Protein 8PAG (pdb70)

B-factor: mean 179.7, std 31.02, range [95.83, 314.16]

Nearest PDB structures (foldseek):
  8pag-assembly1_A  TM=1.003E+00  e=1.644E-65  Norway rat pestivirus
  4ild-assembly1_B  TM=6.690E-01  e=5.288E-15  Bovine viral diarrhea virus 1-NADL
  4ild-assembly1_A  TM=6.810E-01  e=4.401E-14  Bovine viral diarrhea virus 1-NADL
  7egy-assembly1_B-2  TM=6.401E-01  e=1.585E-13  Hog cholera virus strain 'Chinese vaccine, Wuhan'
  2yq3-assembly1_B  TM=5.510E-01  e=1.665E-13  Bovine viral diarrhea virus 1

InterPro domains:
  IPR000280 Pestivirus NS3, peptidase S31 [PF05578] (1704-1913)
  IPR000280 Pestivirus NS3, peptidase S31 [PR00729] (1757-1785)
  IPR000280 Pestivirus NS3, peptidase S31 [PR00729] (1794-1822)
  IPR000280 Pestivirus NS3, peptidase S31 [PR00729] (1851-1879)
  IPR000280 Pestivirus NS3, peptidase S31 [PS51535] (1703-1876)
  IPR001650 Helicase, C-terminal domain-like [PF00271] (2100-2212)
  IPR001650 Helicase, C-terminal domain-like [PS51194] (2091-2250)
  IPR001650 Helicase, C-terminal domain-like [SM00490] (2114-2213)
  IPR002166 RNA dependent RNA polymerase, hepatitis C virus [PF00998] (3559-3803)
  IPR007094 RNA-directed RNA polymerase, catalytic domain [PS50507] (3617-3740)
  IPR008751 Peptidase C53, pestivirus Npro [PF05550] (150-273)
  IPR008751 Peptidase C53, pestivirus Npro [PS51876] (1-116)
  IPR008751 Peptidase C53, pestivirus Npro [PS51876] (109-273)
  IPR011545 DEAD/DEAH-box helicase domain [PF00270] (1918-2055)
  IPR014001 Helicase superfamily 1/2, ATP-binding domain [PS51192] (1915-2073)
  IPR014001 Helicase superfamily 1/2, ATP-binding domain [SM00487] (1908-2085)
  IPR021824 Capsid protein C, pestivirus [PF11889] (277-333)
  IPR022120 Pestivirus nonstructural protein 2 [PF12387] (1460-1632)
  IPR027417 P-loop containing nucleoside triphosphate hydrolase [G3DSA:3.40.50.300] (1915-2064)
  IPR027417 P-loop containing nucleoside triphosphate hydrolase [G3DSA:3.40.50.300] (2071-2226)

Radius of gyration: 35.03 Å; Cα contacts (8 Å, |Δi|>4): 806; chains: 1; bounding box: 50×98×76 Å

Organism: NCBI:txid3052623

Structure (mmCIF, N/CA/C/O backbone):
data_8PAG
#
_entry.id   8PAG
#
_cell.length_a   151.920
_cell.length_b   151.920
_cell.length_c   59.880
_cell.angle_alpha   90.000
_cell.angle_beta   90.000
_cell.angle_gamma   90.000
#
_symmetry.space_group_name_H-M   'P 43 2 2'
#
loop_
_entity.id
_entity.type
_entity.pdbx_description
1 polymer 'Genome polyprotein'
2 branched 2-acetamido-2-deoxy-beta-D-glucopyranose-(1-4)-2-acetamido-2-deoxy-beta-D-glucopyranose
3 branched alpha-D-mannopyranose-(1-6)-beta-D-mannopyranose-(1-4)-2-acetamido-2-deoxy-beta-D-glucopyranose-(1-4)-2-acetamido-2-deoxy-beta-D-glucopyranose
#
loop_
_atom_site.group_PDB
_atom_site.id
_atom_site.type_symbol
_atom_site.label_atom_id
_atom_site.label_alt_id
_atom_site.label_comp_id
_atom_site.label_asym_id
_atom_site.label_entity_id
_atom_site.label_seq_id
_atom_site.pdbx_PDB_ins_code
_atom_site.Cartn_x
_atom_site.Cartn_y
_atom_site.Cartn_z
_atom_site.occupancy
_atom_site.B_iso_or_equiv
_atom_site.auth_seq_id
_atom_site.auth_comp_id
_atom_site.auth_asym_id
_atom_site.auth_atom_id
_atom_site.pdbx_PDB_model_num
ATOM 1 N N . ARG A 1 2 ? -132.93284 -85.75419 -49.72120 1.000 154.16706 2 ARG A N 1
ATOM 2 C CA . ARG A 1 2 ? -134.10160 -85.41674 -48.91131 1.000 168.24225 2 ARG A CA 1
ATOM 3 C C . ARG A 1 2 ? -134.34512 -86.42947 -47.79572 1.000 156.28030 2 ARG A C 1
ATOM 4 O O . ARG A 1 2 ? -135.45304 -86.51423 -47.26217 1.000 126.98902 2 ARG A O 1
ATOM 12 N N . TYR A 1 3 ? -133.29132 -87.18027 -47.45509 1.000 171.96034 3 TYR A N 1
ATOM 13 C CA . TYR A 1 3 ? -133.32410 -88.20501 -46.40350 1.000 137.97106 3 TYR A CA 1
ATOM 14 C C . TYR A 1 3 ? -134.43338 -89.22998 -46.63241 1.000 136.82269 3 TYR A C 1
ATOM 15 O O . TYR A 1 3 ? -135.13770 -89.63252 -45.70932 1.000 161.99117 3 TYR A O 1
ATOM 24 N N . ASN A 1 4 ? -134.58578 -89.66347 -47.87869 1.000 145.64844 4 ASN A N 1
ATOM 25 C CA . ASN A 1 4 ? -135.56086 -90.68397 -48.22497 1.000 139.68517 4 ASN A CA 1
ATOM 26 C C . ASN A 1 4 ? -134.90310 -91.68317 -49.16336 1.000 168.07479 4 ASN A C 1
ATOM 27 O O . ASN A 1 4 ? -133.92813 -91.37156 -49.85214 1.000 174.83060 4 ASN A O 1
ATOM 32 N N . GLN A 1 5 ? -135.44433 -92.89689 -49.19306 1.000 183.18582 5 GLN A N 1
ATOM 33 C CA . GLN A 1 5 ? -134.79181 -93.91875 -49.99567 1.000 183.06897 5 GLN A CA 1
ATOM 34 C C . GLN A 1 5 ? -135.76216 -94.70295 -50.86525 1.000 182.66750 5 GLN A C 1
ATOM 35 O O . GLN A 1 5 ? -135.40943 -95.09881 -51.98087 1.000 188.57250 5 GLN A O 1
ATOM 41 N N . VAL A 1 6 ? -136.98557 -94.90569 -50.40107 1.000 146.23545 6 VAL A N 1
ATOM 42 C CA . VAL A 1 6 ? -137.93434 -95.74320 -51.12279 1.000 162.83547 6 VAL A CA 1
ATOM 43 C C . VAL A 1 6 ? -138.97730 -94.88292 -51.81710 1.000 171.94266 6 VAL A C 1
ATOM 44 O O . VAL A 1 6 ? -139.44079 -93.87841 -51.26187 1.000 172.52765 6 VAL A O 1
ATOM 48 N N . LYS A 1 7 ? -139.29252 -95.24081 -53.06445 1.000 171.46531 7 LYS A N 1
ATOM 49 C CA . LYS A 1 7 ? -140.30964 -94.53431 -53.83240 1.000 172.50540 7 LYS A CA 1
ATOM 50 C C . LYS A 1 7 ? -141.60607 -94.45685 -53.03292 1.000 174.84493 7 LYS A C 1
ATOM 51 O O . LYS A 1 7 ? -142.00834 -95.42493 -52.38242 1.000 183.22158 7 LYS A O 1
ATOM 57 N N . VAL A 1 8 ? -142.26316 -93.30336 -53.08897 1.000 160.00317 8 VAL A N 1
ATOM 58 C CA . VAL A 1 8 ? -143.46274 -93.04662 -52.29619 1.000 142.21312 8 VAL A CA 1
ATOM 59 C C . VAL A 1 8 ? -144.72026 -93.38047 -53.09759 1.000 163.48239 8 VAL A C 1
ATOM 60 O O . VAL A 1 8 ? -144.94739 -92.82061 -54.17560 1.000 180.86085 8 VAL A O 1
ATOM 64 N N . ASP A 1 9 ? -145.50902 -94.33427 -52.59716 1.000 182.69591 9 ASP A N 1
ATOM 65 C CA . ASP A 1 9 ? -146.78514 -94.72821 -53.18986 1.000 180.77366 9 ASP A CA 1
ATOM 66 C C . ASP A 1 9 ? -147.88580 -94.53521 -52.14635 1.000 170.20055 9 ASP A C 1
ATOM 67 O O . ASP A 1 9 ? -147.79022 -95.07614 -51.03966 1.000 167.46357 9 ASP A O 1
ATOM 72 N N . ARG A 1 10 ? -148.94242 -93.79128 -52.50101 1.000 170.66877 10 ARG A N 1
ATOM 73 C CA . ARG A 1 10 ? -150.02662 -93.49130 -51.56127 1.000 180.86903 10 ARG A CA 1
ATOM 74 C C . ARG A 1 10 ? -151.22271 -94.39431 -51.81541 1.000 174.46916 10 ARG A C 1
ATOM 75 O O . ARG A 1 10 ? -151.80278 -94.33618 -52.91109 1.000 168.64881 10 ARG A O 1
ATOM 83 N N . PRO A 1 11 ? -151.62835 -95.23574 -50.86505 1.000 173.26493 11 PRO A N 1
ATOM 84 C CA . PRO A 1 11 ? -152.83199 -96.05105 -51.06751 1.000 179.13413 11 PRO A CA 1
ATOM 85 C C . PRO A 1 11 ? -154.09048 -95.19754 -51.04841 1.000 175.28638 11 PRO A C 1
ATOM 86 O O . PRO A 1 11 ? -154.07387 -94.01067 -50.71648 1.000 177.63667 11 PRO A O 1
ATOM 90 N N . ASP A 1 12 ? -155.20806 -95.83593 -51.38661 1.000 186.76071 12 ASP A N 1
ATOM 91 C CA . ASP A 1 12 ? -156.49196 -95.16595 -51.27883 1.000 199.23149 12 ASP A CA 1
ATOM 92 C C . ASP A 1 12 ? -156.97198 -95.16775 -49.83536 1.000 175.87936 12 ASP A C 1
ATOM 93 O O . ASP A 1 12 ? -156.37052 -95.78037 -48.94643 1.000 160.41720 12 ASP A O 1
ATOM 98 N N . TRP A 1 13 ? -158.08818 -94.47309 -49.60960 1.000 173.84116 13 TRP A N 1
ATOM 99 C CA . TRP A 1 13 ? -158.63599 -94.42143 -48.26260 1.000 181.41626 13 TRP A CA 1
ATOM 100 C C . TRP A 1 13 ? -159.03843 -95.82094 -47.81524 1.000 178.00380 13 TRP A C 1
ATOM 101 O O . TRP A 1 13 ? -158.82175 -96.20357 -46.65940 1.000 173.84600 13 TRP A O 1
ATOM 112 N N . HIS A 1 14 ? -159.57615 -96.62091 -48.74469 1.000 176.73883 14 HIS A N 1
ATOM 113 C CA . HIS A 1 14 ? -160.02874 -97.96492 -48.39892 1.000 169.31859 14 HIS A CA 1
ATOM 114 C C . HIS A 1 14 ? -158.86924 -98.87215 -48.02735 1.000 155.40344 14 HIS A C 1
ATOM 115 O O . HIS A 1 14 ? -158.94873 -99.62347 -47.04763 1.000 139.29628 14 HIS A O 1
ATOM 122 N N . THR A 1 15 ? -157.76761 -98.78263 -48.77156 1.000 163.11451 15 THR A N 1
ATOM 123 C CA . THR A 1 15 ? -156.65454 -99.68720 -48.52442 1.000 160.36719 15 THR A CA 1
ATOM 124 C C . THR A 1 15 ? -156.01514 -99.35361 -47.19223 1.000 157.95464 15 THR A C 1
ATOM 125 O O . THR A 1 15 ? -155.51617 -100.23677 -46.48475 1.000 158.39950 15 THR A O 1
ATOM 129 N N . LEU A 1 16 ? -156.05424 -98.07477 -46.84579 1.000 161.35581 16 LEU A N 1
ATOM 130 C CA . LEU A 1 16 ? -155.44131 -97.57246 -45.63119 1.000 154.79857 16 LEU A CA 1
ATOM 131 C C . LEU A 1 16 ? -156.07226 -98.22189 -44.39926 1.000 137.79331 16 LEU A C 1
ATOM 132 O O . LEU A 1 16 ? -155.38241 -98.59426 -43.44122 1.000 103.51004 16 LEU A O 1
ATOM 137 N N . LEU A 1 17 ? -157.40112 -98.37117 -44.43723 1.000 145.19828 17 LEU A N 1
ATOM 138 C CA . LEU A 1 17 ? -158.19971 -98.88539 -43.32645 1.000 150.33854 17 LEU A CA 1
ATOM 139 C C . LEU A 1 17 ? -158.03882 -100.37591 -43.07287 1.000 152.68899 17 LEU A C 1
ATOM 140 O O . LEU A 1 17 ? -157.69618 -100.79599 -41.96118 1.000 149.90167 17 LEU A O 1
ATOM 145 N N . GLN A 1 18 ? -158.34109 -101.19887 -44.07676 1.000 149.01526 18 GLN A N 1
ATOM 146 C CA . GLN A 1 18 ? -158.28697 -102.63872 -43.86593 1.000 156.30808 18 GLN A CA 1
ATOM 147 C C . GLN A 1 18 ? -156.87545 -103.13310 -43.61988 1.000 158.10102 18 GLN A C 1
ATOM 148 O O . GLN A 1 18 ? -156.69966 -104.21831 -43.05833 1.000 170.79684 18 GLN A O 1
ATOM 154 N N . LYS A 1 19 ? -155.87418 -102.37030 -44.02844 1.000 145.32802 19 LYS A N 1
ATOM 155 C CA . LYS A 1 19 ? -154.49475 -102.79939 -43.89308 1.000 148.83318 19 LYS A CA 1
ATOM 156 C C . LYS A 1 19 ? -153.87823 -102.26604 -42.60709 1.000 151.83620 19 LYS A C 1
ATOM 157 O O . LYS A 1 19 ? -154.33350 -101.27776 -42.02447 1.000 139.56094 19 LYS A O 1
ATOM 163 N N . ASP A 1 20 ? -152.81605 -102.93938 -42.18739 1.000 163.58903 20 ASP A N 1
ATOM 164 C CA . ASP A 1 20 ? -152.04193 -102.59515 -41.00488 1.000 140.07435 20 ASP A CA 1
ATOM 165 C C . ASP A 1 20 ? -150.94674 -101.61268 -41.38102 1.000 136.13760 20 ASP A C 1
ATOM 166 O O . ASP A 1 20 ? -150.32977 -101.72960 -42.44263 1.000 131.30125 20 ASP A O 1
ATOM 171 N N . LEU A 1 21 ? -150.74612 -100.61054 -40.52516 1.000 152.84740 21 LEU A N 1
ATOM 172 C CA . LEU A 1 21 ? -149.77488 -99.56260 -40.78988 1.000 141.04746 21 LEU A CA 1
ATOM 173 C C . LEU A 1 21 ? -148.80179 -99.38268 -39.63594 1.000 124.28758 21 LEU A C 1
ATOM 174 O O . LEU A 1 21 ? -149.20812 -99.33896 -38.46997 1.000 116.52614 21 LEU A O 1
ATOM 179 N N . LYS A 1 22 ? -147.51263 -99.24783 -39.96463 1.000 118.62623 22 LYS A N 1
ATOM 180 C CA . LYS A 1 22 ? -146.49100 -98.97311 -38.96218 1.000 141.11891 22 LYS A CA 1
ATOM 181 C C . LYS A 1 22 ? -145.56875 -97.84181 -39.40512 1.000 141.05136 22 LYS A C 1
ATOM 182 O O . LYS A 1 22 ? -145.25923 -97.68540 -40.59002 1.000 124.46995 22 LYS A O 1
ATOM 188 N N . GLY A 1 23 ? -145.11869 -97.07407 -38.41193 1.000 144.50657 23 GLY A N 1
ATOM 189 C CA . GLY A 1 23 ? -144.23295 -95.93936 -38.64592 1.000 122.66328 23 GLY A CA 1
ATOM 190 C C . GLY A 1 23 ? -142.81256 -96.40475 -38.92993 1.000 137.39098 23 GLY A C 1
ATOM 191 O O . GLY A 1 23 ? -142.31374 -97.35477 -38.32448 1.000 144.41163 23 GLY A O 1
ATOM 192 N N . VAL A 1 24 ? -142.15590 -95.72741 -39.87385 1.000 139.39790 24 VAL A N 1
ATOM 193 C CA . VAL A 1 24 ? -140.82968 -96.13159 -40.31930 1.000 131.98114 24 VAL A CA 1
ATOM 194 C C . VAL A 1 24 ? -139.93841 -94.88394 -40.38705 1.000 127.27959 24 VAL A C 1
ATOM 195 O O . VAL A 1 24 ? -140.41870 -93.75133 -40.34305 1.000 124.78187 24 VAL A O 1
ATOM 199 N N . LEU A 1 25 ? -138.61887 -95.10647 -40.47968 1.000 141.10864 25 LEU A N 1
ATOM 200 C CA . LEU A 1 25 ? -137.58562 -94.05971 -40.55648 1.000 135.02438 25 LEU A CA 1
ATOM 201 C C . LEU A 1 25 ? -136.58052 -94.32107 -41.69103 1.000 148.92684 25 LEU A C 1
ATOM 202 O O . LEU A 1 25 ? -135.51685 -94.89468 -41.44252 1.000 140.53493 25 LEU A O 1
ATOM 207 N N . SER A 1 26 ? -136.89073 -93.89391 -42.92126 1.000 154.61721 26 SER A N 1
ATOM 208 C CA . SER A 1 26 ? -136.01166 -94.12569 -44.07178 1.000 154.38034 26 SER A CA 1
ATOM 209 C C . SER A 1 26 ? -134.94313 -93.04644 -44.19327 1.000 154.21505 26 SER A C 1
ATOM 210 O O . SER A 1 26 ? -135.26955 -91.87073 -44.37010 1.000 161.89025 26 SER A O 1
ATOM 213 N N . GLY A 1 27 ? -133.67376 -93.44435 -44.09439 1.000 162.04403 27 GLY A N 1
ATOM 214 C CA . GLY A 1 27 ? -132.57081 -92.50715 -44.21729 1.000 155.46754 27 GLY A CA 1
ATOM 215 C C . GLY A 1 27 ? -131.65348 -92.92301 -45.35131 1.000 157.56667 27 GLY A C 1
ATOM 216 O O . GLY A 1 27 ? -132.11260 -93.52925 -46.32496 1.000 166.66111 27 GLY A O 1
ATOM 217 N N . LYS A 1 28 ? -130.35101 -92.64451 -45.22849 1.000 150.64701 28 LYS A N 1
ATOM 218 C CA . LYS A 1 28 ? -129.40915 -93.17002 -46.21220 1.000 159.12280 28 LYS A CA 1
ATOM 219 C C . LYS A 1 28 ? -129.11455 -94.62296 -45.89680 1.000 176.42961 28 LYS A C 1
ATOM 220 O O . LYS A 1 28 ? -128.92824 -95.44765 -46.79892 1.000 184.29378 28 LYS A O 1
ATOM 226 N N . ASP A 1 29 ? -129.05789 -94.92701 -44.60388 1.000 178.17296 29 ASP A N 1
ATOM 227 C CA . ASP A 1 29 ? -128.85288 -96.28840 -44.13736 1.000 173.29483 29 ASP A CA 1
ATOM 228 C C . ASP A 1 29 ? -130.03233 -97.18185 -44.52253 1.000 177.34628 29 ASP A C 1
ATOM 229 O O . ASP A 1 29 ? -129.83420 -98.31091 -44.98743 1.000 183.41013 29 ASP A O 1
ATOM 234 N N . GLY A 1 30 ? -131.26154 -96.68719 -44.36734 1.000 175.80797 30 GLY A N 1
ATOM 235 C CA . GLY A 1 30 ? -132.46505 -97.41863 -44.72322 1.000 171.94221 30 GLY A CA 1
ATOM 236 C C . GLY A 1 30 ? -133.54710 -97.36127 -43.65844 1.000 165.05754 30 GLY A C 1
ATOM 237 O O . GLY A 1 30 ? -133.42933 -96.68784 -42.63698 1.000 172.03866 30 GLY A O 1
ATOM 238 N N . LEU A 1 31 ? -134.65330 -98.04875 -43.96827 1.000 161.42111 31 LEU A N 1
ATOM 239 C CA . LEU A 1 31 ? -135.87545 -98.14010 -43.15625 1.000 164.46369 31 LEU A CA 1
ATOM 240 C C . LEU A 1 31 ? -135.71035 -98.76378 -41.75633 1.000 162.76451 31 LEU A C 1
ATOM 241 O O . LEU A 1 31 ? -135.18702 -99.87393 -41.62646 1.000 168.25337 31 LEU A O 1
ATOM 246 N N . TYR A 1 32 ? -136.21309 -98.07983 -40.70853 1.000 166.67073 32 TYR A N 1
ATOM 247 C CA . TYR A 1 32 ? -136.26095 -98.61479 -39.33613 1.000 158.46291 32 TYR A CA 1
ATOM 248 C C . TYR A 1 32 ? -137.70242 -98.76471 -38.85429 1.000 142.51431 32 TYR A C 1
ATOM 249 O O . TYR A 1 32 ? -138.43416 -97.77388 -38.75857 1.000 139.11924 32 TYR A O 1
ATOM 258 N N . ILE A 1 33 ? -138.10551 -100.00154 -38.54838 1.000 151.29602 33 ILE A N 1
ATOM 259 C CA . ILE A 1 33 ? -139.47522 -100.27487 -38.11929 1.000 139.55095 33 ILE A CA 1
ATOM 260 C C . ILE A 1 33 ? -139.70726 -99.78143 -36.69036 1.000 155.17388 33 ILE A C 1
ATOM 261 O O . ILE A 1 33 ? -138.82922 -99.89673 -35.82204 1.000 139.07649 33 ILE A O 1
ATOM 266 N N . LEU A 1 34 ? -140.91513 -99.27084 -36.42696 1.000 169.56372 34 LEU A N 1
ATOM 267 C CA . LEU A 1 34 ? -141.32102 -98.76502 -35.12038 1.000 151.82718 34 LEU A CA 1
ATOM 268 C C . LEU A 1 34 ? -142.60536 -99.46350 -34.69560 1.000 155.15994 34 LEU A C 1
ATOM 269 O O . LEU A 1 34 ? -143.43559 -99.82937 -35.53218 1.000 156.67566 34 LEU A O 1
ATOM 274 N N . ARG A 1 35 ? -142.75451 -99.66746 -33.38963 1.000 144.27063 35 ARG A N 1
ATOM 275 C CA . ARG A 1 35 ? -143.93179 -100.34412 -32.83936 1.000 149.98008 35 ARG A CA 1
ATOM 276 C C . ARG A 1 35 ? -145.13343 -99.40577 -32.89268 1.000 144.12392 35 ARG A C 1
ATOM 277 O O . ARG A 1 35 ? -145.31241 -98.55841 -32.01550 1.000 158.74605 35 ARG A O 1
ATOM 285 N N . SER A 1 36 ? -145.96147 -99.55020 -33.92833 1.000 152.56845 36 SER A N 1
ATOM 286 C CA . SER A 1 36 ? -147.12578 -98.69740 -34.14803 1.000 144.97128 36 SER A CA 1
ATOM 287 C C . SER A 1 36 ? -148.42760 -99.44761 -33.90796 1.000 143.82317 36 SER A C 1
ATOM 288 O O . SER A 1 36 ? -148.56012 -100.61935 -34.27565 1.000 158.15752 36 SER A O 1
ATOM 291 N N . ASN A 1 37 ? -149.39435 -98.75453 -33.30940 1.000 123.27265 37 ASN A N 1
ATOM 292 C CA . ASN A 1 37 ? -150.72974 -99.29234 -33.08268 1.000 157.19341 37 ASN A CA 1
ATOM 293 C C . ASN A 1 37 ? -151.77025 -98.36784 -33.70546 1.000 129.54982 37 ASN A C 1
ATOM 294 O O . ASN A 1 37 ? -151.75058 -97.15723 -33.46516 1.000 100.66893 37 ASN A O 1
ATOM 299 N N . LYS A 1 38 ? -152.60838 -98.91846 -34.57831 1.000 147.57237 38 LYS A N 1
ATOM 300 C CA . LYS A 1 38 ? -153.62527 -98.13345 -35.25876 1.000 136.46130 38 LYS A CA 1
ATOM 301 C C . LYS A 1 38 ? -154.92749 -98.14972 -34.45650 1.000 145.28989 38 LYS A C 1
ATOM 302 O O . LYS A 1 38 ? -155.17035 -99.03889 -33.63479 1.000 126.73488 38 LYS A O 1
ATOM 308 N N . VAL A 1 39 ? -155.78253 -97.16302 -34.72703 1.000 143.09870 39 VAL A N 1
ATOM 309 C CA . VAL A 1 39 ? -157.05351 -96.99820 -34.02527 1.000 131.33175 39 VAL A CA 1
ATOM 310 C C . VAL A 1 39 ? -158.05939 -96.56338 -35.07682 1.000 140.67284 39 VAL A C 1
ATOM 311 O O . VAL A 1 39 ? -157.89938 -95.49615 -35.67734 1.000 141.72573 39 VAL A O 1
ATOM 315 N N . TRP A 1 40 ? -159.09427 -97.36610 -35.30717 1.000 157.86233 40 TRP A N 1
ATOM 316 C CA . TRP A 1 40 ? -160.14253 -96.94341 -36.23190 1.000 137.97321 40 TRP A CA 1
ATOM 317 C C . TRP A 1 40 ? -161.54448 -97.39139 -35.83607 1.000 146.25780 40 TRP A C 1
ATOM 318 O O . TRP A 1 40 ? -161.79835 -98.59500 -35.72137 1.000 152.58553 40 TRP A O 1
ATOM 329 N N . THR A 1 41 ? -162.39138 -96.43816 -35.44680 1.000 164.49157 41 THR A N 1
ATOM 330 C CA . THR A 1 41 ? -163.79894 -96.72472 -35.17989 1.000 171.07202 41 THR A CA 1
ATOM 331 C C . THR A 1 41 ? -164.63676 -96.05783 -36.26645 1.000 176.18561 41 THR A C 1
ATOM 332 O O . THR A 1 41 ? -165.24573 -96.74914 -37.08659 1.000 162.67700 41 THR A O 1
ATOM 336 N N . GLY A 1 42 ? -164.67316 -94.73322 -36.30820 1.000 191.11777 42 GLY A N 1
ATOM 337 C CA . GLY A 1 42 ? -165.37194 -93.96850 -37.33859 1.000 187.51865 42 GLY A CA 1
ATOM 338 C C . GLY A 1 42 ? -164.38852 -93.41245 -38.34084 1.000 174.63525 42 GLY A C 1
ATOM 339 O O . GLY A 1 42 ? -163.35322 -94.02254 -38.61443 1.000 181.74392 42 GLY A O 1
ATOM 340 N N . GLY A 1 43 ? -164.65554 -92.20172 -38.82270 1.000 167.44652 43 GLY A N 1
ATOM 341 C CA . GLY A 1 43 ? -163.71254 -91.60703 -39.74906 1.000 193.67588 43 GLY A CA 1
ATOM 342 C C . GLY A 1 43 ? -162.54953 -90.91043 -39.06976 1.000 182.17239 43 GLY A C 1
ATOM 343 O O . GLY A 1 43 ? -162.44067 -89.67992 -39.09170 1.000 148.56397 43 GLY A O 1
ATOM 344 N N . SER A 1 44 ? -161.66816 -91.70403 -38.46316 1.000 186.47639 44 SER A N 1
ATOM 345 C CA . SER A 1 44 ? -160.49327 -91.18570 -37.77597 1.000 181.97930 44 SER A CA 1
ATOM 346 C C . SER A 1 44 ? -159.52511 -92.33704 -37.55574 1.000 179.82524 44 SER A C 1
ATOM 347 O O . SER A 1 44 ? -159.91427 -93.36694 -36.99559 1.000 182.29273 44 SER A O 1
ATOM 350 N N . VAL A 1 45 ? -158.27358 -92.16706 -37.97600 1.000 160.58256 45 VAL A N 1
ATOM 351 C CA . VAL A 1 45 ? -157.27717 -93.23243 -37.90050 1.000 155.56414 45 VAL A CA 1
ATOM 352 C C . VAL A 1 45 ? -156.05574 -92.62424 -37.23812 1.000 144.94080 45 VAL A C 1
ATOM 353 O O . VAL A 1 45 ? -155.39863 -91.75622 -37.82542 1.000 153.43128 45 VAL A O 1
ATOM 357 N N . ILE A 1 46 ? -155.73913 -93.07689 -36.02857 1.000 141.24105 46 ILE A N 1
ATOM 358 C CA . ILE A 1 46 ? -154.65795 -92.48991 -35.25015 1.000 138.99191 46 ILE A CA 1
ATOM 359 C C . ILE A 1 46 ? -153.56333 -93.52552 -35.06605 1.000 130.10563 46 ILE A C 1
ATOM 360 O O . ILE A 1 46 ? -153.79045 -94.56748 -34.43631 1.000 126.05962 46 ILE A O 1
ATOM 365 N N . ILE A 1 47 ? -152.38621 -93.24876 -35.61149 1.000 140.73664 47 ILE A N 1
ATOM 366 C CA . ILE A 1 47 ? -151.22742 -94.10245 -35.41243 1.000 149.46775 47 ILE A CA 1
ATOM 367 C C . ILE A 1 47 ? -150.36605 -93.44229 -34.35095 1.000 111.53365 47 ILE A C 1
ATOM 368 O O . ILE A 1 47 ? -149.98121 -92.27613 -34.49398 1.000 120.08261 47 ILE A O 1
ATOM 373 N N . THR A 1 48 ? -150.04998 -94.18040 -33.29757 1.000 109.59372 48 THR A N 1
ATOM 374 C CA . THR A 1 48 ? -149.28545 -93.64156 -32.18728 1.000 124.61749 48 THR A CA 1
ATOM 375 C C . THR A 1 48 ? -147.89121 -94.24914 -32.18444 1.000 145.42274 48 THR A C 1
ATOM 376 O O . THR A 1 48 ? -147.74422 -95.47509 -32.15919 1.000 147.97200 48 THR A O 1
ATOM 380 N N . ASP A 1 49 ? -146.87795 -93.38906 -32.13911 1.000 168.37158 49 ASP A N 1
ATOM 381 C CA . ASP A 1 49 ? -145.48642 -93.80745 -32.17746 1.000 165.43264 49 ASP A CA 1
ATOM 382 C C . ASP A 1 49 ? -144.68663 -92.97494 -31.20283 1.000 165.61850 49 ASP A C 1
ATOM 383 O O . ASP A 1 49 ? -145.10400 -91.89890 -30.76958 1.000 165.47000 49 ASP A O 1
ATOM 388 N N . GLU A 1 50 ? -143.51163 -93.49489 -30.87364 1.000 158.09824 50 GLU A N 1
ATOM 389 C CA . GLU A 1 50 ? -142.61517 -92.76606 -29.99552 1.000 151.62864 50 GLU A CA 1
ATOM 390 C C . GLU A 1 50 ? -142.20906 -91.46379 -30.65284 1.000 138.01087 50 GLU A C 1
ATOM 391 O O . GLU A 1 50 ? -142.02833 -90.43896 -29.98648 1.000 119.43629 50 GLU A O 1
ATOM 397 N N . PHE A 1 51 ? -141.94465 -91.53184 -31.95393 1.000 139.52248 51 PHE A N 1
ATOM 398 C CA . PHE A 1 51 ? -141.59752 -90.35482 -32.73518 1.000 140.52071 51 PHE A CA 1
ATOM 399 C C . PHE A 1 51 ? -142.76027 -89.37812 -32.91678 1.000 121.09550 51 PHE A C 1
ATOM 400 O O . PHE A 1 51 ? -142.58403 -88.16557 -32.74832 1.000 126.32888 51 PHE A O 1
ATOM 408 N N . ALA A 1 52 ? -143.95470 -89.87102 -33.25120 1.000 128.38295 52 ALA A N 1
ATOM 409 C CA . ALA A 1 52 ? -145.05458 -88.95703 -33.55196 1.000 120.35057 52 ALA A CA 1
ATOM 410 C C . ALA A 1 52 ? -146.39076 -89.69147 -33.54131 1.000 141.42189 52 ALA A C 1
ATOM 411 O O . ALA A 1 52 ? -146.45169 -90.92254 -33.50034 1.000 132.33911 52 ALA A O 1
ATOM 413 N N . VAL A 1 53 ? -147.46464 -88.90283 -33.63286 1.000 144.13102 53 VAL A N 1
ATOM 414 C CA . VAL A 1 53 ? -148.84595 -89.38493 -33.61648 1.000 128.24169 53 VAL A CA 1
ATOM 415 C C . VAL A 1 53 ? -149.54927 -88.72497 -34.79486 1.000 127.08409 53 VAL A C 1
ATOM 416 O O . VAL A 1 53 ? -149.79835 -87.51364 -34.77142 1.000 130.02080 53 VAL A O 1
ATOM 420 N N . THR A 1 54 ? -149.96160 -89.52795 -35.77299 1.000 134.09078 54 THR A N 1
ATOM 421 C CA . THR A 1 54 ? -150.57493 -89.03758 -37.00066 1.000 134.26505 54 THR A CA 1
ATOM 422 C C . THR A 1 54 ? -152.06075 -89.38190 -37.04185 1.000 142.91052 54 THR A C 1
ATOM 423 O O . THR A 1 54 ? -152.44373 -90.52950 -36.78800 1.000 133.45746 54 THR A O 1
ATOM 427 N N . THR A 1 55 ? -152.89824 -88.37753 -37.31729 1.000 135.05560 55 THR A N 1
ATOM 428 C CA . THR A 1 55 ? -154.34302 -88.56184 -37.43274 1.000 124.31108 55 THR A CA 1
ATOM 429 C C . THR A 1 55 ? -154.73269 -88.53226 -38.91144 1.000 137.88797 55 THR A C 1
ATOM 430 O O . THR A 1 55 ? -154.52372 -87.51826 -39.58703 1.000 139.79522 55 THR A O 1
ATOM 434 N N . PHE A 1 56 ? -155.33156 -89.62242 -39.40488 1.000 151.73581 56 PHE A N 1
ATOM 435 C CA . PHE A 1 56 ? -155.70735 -89.75530 -40.81539 1.000 152.45771 56 PHE A CA 1
ATOM 436 C C . PHE A 1 56 ? -157.20737 -89.53780 -40.99293 1.000 158.82964 56 PHE A C 1
ATOM 437 O O . PHE A 1 56 ? -158.01700 -90.35105 -40.53425 1.000 183.02923 56 PHE A O 1
ATOM 445 N N . ILE A 1 57 ? -157.57623 -88.44655 -41.65869 1.000 158.79425 57 ILE A N 1
ATOM 446 C CA . ILE A 1 57 ? -158.97368 -88.10059 -41.89599 1.000 160.99604 57 ILE A CA 1
ATOM 447 C C . ILE A 1 57 ? -159.26105 -88.20199 -43.39454 1.000 151.10120 57 ILE A C 1
ATOM 448 O O . ILE A 1 57 ? -158.85386 -87.34688 -44.18797 1.000 165.28917 57 ILE A O 1
ATOM 453 N N . GLY A 1 58 ? -159.92809 -89.27591 -43.80970 1.000 154.59914 58 GLY A N 1
ATOM 454 C CA . GLY A 1 58 ? -160.17000 -89.45809 -45.22885 1.000 180.94442 58 GLY A CA 1
ATOM 455 C C . GLY A 1 58 ? -161.63809 -89.52519 -45.60376 1.000 202.04793 58 GLY A C 1
ATOM 456 O O . GLY A 1 58 ? -162.21038 -90.61605 -45.67783 1.000 201.50643 58 GLY A O 1
ATOM 457 N N . ASP A 1 59 ? -162.26422 -88.37877 -45.85662 1.000 211.25448 59 ASP A N 1
ATOM 458 C CA . ASP A 1 59 ? -163.65797 -88.34459 -46.27971 1.000 216.21503 59 ASP A CA 1
ATOM 459 C C . ASP A 1 59 ? -163.80130 -88.03863 -47.76277 1.000 224.22468 59 ASP A C 1
ATOM 460 O O . ASP A 1 59 ? -164.91502 -87.77696 -48.22947 1.000 225.17546 59 ASP A O 1
ATOM 465 N N . HIS A 1 60 ? -162.70606 -88.07026 -48.51325 1.000 226.15463 60 HIS A N 1
ATOM 466 C CA . HIS A 1 60 ? -162.72379 -87.67680 -49.90892 1.000 222.94231 60 HIS A CA 1
ATOM 467 C C . HIS A 1 60 ? -162.95129 -88.88027 -50.82008 1.000 214.11833 60 HIS A C 1
ATOM 468 O O . HIS A 1 60 ? -163.17613 -90.00897 -50.37310 1.000 209.09300 60 HIS A O 1
ATOM 475 N N . THR A 1 61 ? -162.88427 -88.62360 -52.12664 1.000 207.37972 61 THR A N 1
ATOM 476 C CA . THR A 1 61 ? -163.08411 -89.63945 -53.15848 1.000 200.32054 61 THR A CA 1
ATOM 477 C C . THR A 1 61 ? -161.82418 -90.50235 -53.21697 1.000 188.47603 61 THR A C 1
ATOM 478 O O . THR A 1 61 ? -161.00528 -90.42493 -54.13589 1.000 159.55551 61 THR A O 1
ATOM 482 N N . GLY A 1 62 ? -161.69484 -91.36311 -52.20727 1.000 187.76730 62 GLY A N 1
ATOM 483 C CA . GLY A 1 62 ? -160.54143 -92.22092 -52.06688 1.000 188.12513 62 GLY A CA 1
ATOM 484 C C . GLY A 1 62 ? -159.28135 -91.50774 -51.63366 1.000 194.83475 62 GLY A C 1
ATOM 485 O O . GLY A 1 62 ? -158.28102 -92.17673 -51.34155 1.000 186.18000 62 GLY A O 1
ATOM 486 N N . ASN A 1 63 ? -159.29181 -90.17728 -51.57726 1.000 202.17718 63 ASN A N 1
ATOM 487 C CA . ASN A 1 63 ? -158.12441 -89.41313 -51.16981 1.000 195.24499 63 ASN A CA 1
ATOM 488 C C . ASN A 1 63 ? -158.02744 -89.38805 -49.64846 1.000 187.94093 63 ASN A C 1
ATOM 489 O O . ASN A 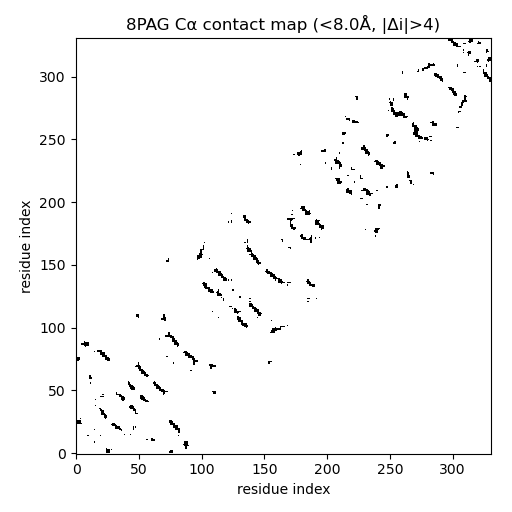1 63 ? -159.03243 -89.47041 -48.93467 1.000 176.24579 63 ASN A O 1
ATOM 494 N N . PHE A 1 64 ? -156.79886 -89.29521 -49.15584 1.000 183.74331 64 PHE A N 1
ATOM 495 C CA . PHE A 1 64 ? -156.52763 -89.22453 -47.72893 1.000 165.36728 64 PHE A CA 1
ATOM 496 C C . PHE A 1 64 ? -155.65715 -88.02899 -47.36177 1.000 156.70537 64 PHE A C 1
ATOM 497 O O . PHE A 1 64 ? -154.76484 -87.63284 -48.11810 1.000 156.00725 64 PHE A O 1
ATOM 505 N N . LYS A 1 65 ? -155.95709 -87.44490 -46.20144 1.000 149.52111 65 LYS A N 1
ATOM 506 C CA . LYS A 1 65 ? -155.25008 -86.30105 -45.64155 1.000 148.25115 65 LYS A CA 1
ATOM 507 C C . LYS A 1 65 ? -154.89045 -86.61396 -44.19559 1.000 148.86786 65 LYS A C 1
ATOM 508 O O . LYS A 1 65 ? -155.42915 -87.54669 -43.59607 1.000 151.34555 65 LYS A O 1
ATOM 514 N N . PHE A 1 66 ? -153.95910 -85.84243 -43.63514 1.000 151.59663 66 PHE A N 1
ATOM 515 C CA . PHE A 1 66 ? -153.47590 -86.13627 -42.29272 1.000 145.91712 66 PHE A CA 1
ATOM 516 C C . PHE A 1 66 ? -152.99709 -84.87052 -41.58749 1.000 140.11542 66 PHE A C 1
ATOM 517 O O . PHE A 1 66 ? -153.05151 -83.76404 -42.12890 1.000 140.36110 66 PHE A O 1
ATOM 525 N N . SER A 1 67 ? -152.51183 -85.06921 -40.36080 1.000 146.32925 67 SER A N 1
ATOM 526 C CA . SER A 1 67 ? -151.93101 -84.06067 -39.48132 1.000 123.23621 67 SER A CA 1
ATOM 527 C C . SER A 1 67 ? -151.02784 -84.82174 -38.52237 1.000 125.02668 67 SER A C 1
ATOM 528 O O . SER A 1 67 ? -151.20649 -86.02605 -38.31894 1.000 126.57419 67 SER A O 1
ATOM 531 N N . VAL A 1 68 ? -150.07041 -84.12582 -37.90913 1.000 126.63878 68 VAL A N 1
ATOM 532 C CA . VAL A 1 68 ? -149.09873 -84.83485 -37.08292 1.000 133.35263 68 VAL A CA 1
ATOM 533 C C . VAL A 1 68 ? -148.81962 -84.12002 -35.77167 1.000 129.55879 68 VAL A C 1
ATOM 534 O O . VAL A 1 68 ? -148.54946 -82.91488 -35.75383 1.000 130.61085 68 VAL A O 1
ATOM 538 N N . LYS A 1 69 ? -148.88140 -84.87418 -34.67874 1.000 134.63973 69 LYS A N 1
ATOM 539 C CA . LYS A 1 69 ? -148.50508 -84.40378 -33.35797 1.000 130.36638 69 LYS A CA 1
ATOM 540 C C . LYS A 1 69 ? -147.09955 -84.96234 -33.20832 1.000 134.22824 69 LYS A C 1
ATOM 541 O O . LYS A 1 69 ? -146.89719 -86.16687 -33.39346 1.000 145.11922 69 LYS A O 1
ATOM 547 N N . VAL A 1 70 ? -146.13040 -84.12307 -32.88195 1.000 144.33327 70 VAL A N 1
ATOM 548 C CA . VAL A 1 70 ? -144.74670 -84.57508 -32.88655 1.000 123.77470 70 VAL A CA 1
ATOM 549 C C . VAL A 1 70 ? -144.27880 -84.82389 -31.46422 1.000 126.37838 70 VAL A C 1
ATOM 550 O O . VAL A 1 70 ? -144.30883 -83.92590 -30.61445 1.000 128.68668 70 VAL A O 1
ATOM 554 N N . MET A 1 71 ? -143.86473 -86.06301 -31.21520 1.000 125.28122 71 MET A N 1
ATOM 555 C CA . MET A 1 71 ? -143.30474 -86.48914 -29.94442 1.000 135.79203 71 MET A CA 1
ATOM 556 C C . MET A 1 71 ? -141.78612 -86.35595 -29.94906 1.000 139.11963 71 MET A C 1
ATOM 557 O O . MET A 1 71 ? -141.19153 -85.98678 -28.93005 1.000 141.08378 71 MET A O 1
ATOM 562 N N . THR A 1 72 ? -141.15056 -86.63730 -31.09001 1.000 136.53442 72 THR A N 1
ATOM 563 C CA . THR A 1 72 ? -139.70035 -86.55602 -31.20330 1.000 143.56562 72 THR A CA 1
ATOM 564 C C . THR A 1 72 ? -139.31326 -86.20345 -32.63216 1.000 136.85078 72 THR A C 1
ATOM 565 O O . THR A 1 72 ? -139.75045 -86.87892 -33.56824 1.000 129.13498 72 THR A O 1
ATOM 569 N N . THR A 1 73 ? -138.52838 -85.14021 -32.80522 1.000 135.06130 73 THR A N 1
ATOM 570 C CA . THR A 1 73 ? -138.07598 -84.77963 -34.14471 1.000 146.37672 73 THR A CA 1
ATOM 571 C C . THR A 1 73 ? -137.02405 -85.79589 -34.59160 1.000 147.29908 73 THR A C 1
ATOM 572 O O . THR A 1 73 ? -136.20315 -86.22823 -33.77597 1.000 147.32528 73 THR A O 1
ATOM 576 N N . PRO A 1 74 ? -137.01316 -86.20774 -35.86867 1.000 133.23223 74 PRO A N 1
ATOM 577 C CA . PRO A 1 74 ? -135.98312 -87.17123 -36.28861 1.000 138.03072 74 PRO A CA 1
ATOM 578 C C . PRO A 1 74 ? -134.81743 -86.46932 -36.97019 1.000 163.21764 74 PRO A C 1
ATOM 579 O O . PRO A 1 74 ? -134.97095 -85.33616 -37.43670 1.000 174.50757 74 PRO A O 1
ATOM 583 N N . ILE A 1 75 ? -133.65029 -87.10938 -37.04937 1.000 161.08309 75 ILE A N 1
ATOM 584 C CA . ILE A 1 75 ? -132.49905 -86.52947 -37.73402 1.000 152.81586 75 ILE A CA 1
ATOM 585 C C . ILE A 1 75 ? -132.07353 -87.34528 -38.95106 1.000 160.86142 75 ILE A C 1
ATOM 586 O O . ILE A 1 75 ? -131.82700 -88.55032 -38.83513 1.000 167.04825 75 ILE A O 1
ATOM 591 N N . GLU A 1 76 ? -131.95722 -86.67911 -40.10642 1.000 163.37796 76 GLU A N 1
ATOM 592 C CA . GLU A 1 76 ? -131.41215 -87.26181 -41.34226 1.000 152.89197 76 GLU A CA 1
ATOM 593 C C . GLU A 1 76 ? -132.19593 -88.48500 -41.80449 1.000 151.09068 76 GLU A C 1
ATOM 594 O O . GLU A 1 76 ? -131.63797 -89.37827 -42.45074 1.000 154.57704 76 GLU A O 1
ATOM 600 N N . MET A 1 77 ? -133.48667 -88.53377 -41.48564 1.000 165.42999 77 MET A N 1
ATOM 601 C CA . MET A 1 77 ? -134.35218 -89.63651 -41.89015 1.000 163.88535 77 MET A CA 1
ATOM 602 C C . MET A 1 77 ? -135.79991 -89.19474 -41.73065 1.000 153.09725 77 MET A C 1
ATOM 603 O O . MET A 1 77 ? -136.20014 -88.75504 -40.64934 1.000 143.28022 77 MET A O 1
ATOM 608 N N . ASP A 1 78 ? -136.57596 -89.30771 -42.80512 1.000 157.17885 78 ASP A N 1
ATOM 609 C CA . ASP A 1 78 ? -137.97892 -88.92864 -42.76479 1.000 155.84929 78 ASP A CA 1
ATOM 610 C C . ASP A 1 78 ? -138.80039 -90.00999 -42.06862 1.000 162.91357 78 ASP A C 1
ATOM 611 O O . ASP A 1 78 ? -138.47481 -91.19869 -42.13268 1.000 152.96435 78 ASP A O 1
ATOM 616 N N . TYR A 1 79 ? -139.87718 -89.59220 -41.39318 1.000 165.36460 79 TYR A N 1
ATOM 61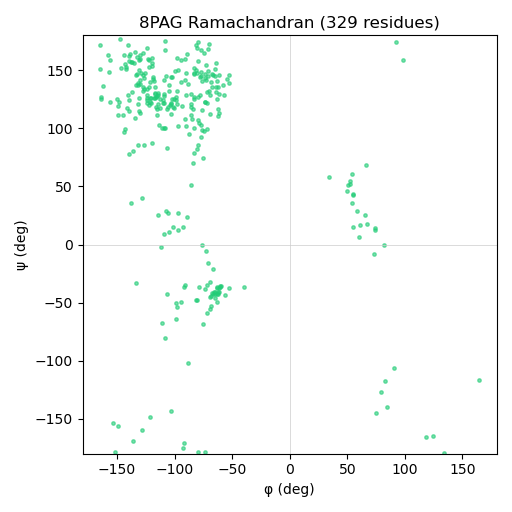7 C CA . TYR A 1 79 ? -140.77143 -90.53367 -40.71818 1.000 152.09813 79 TYR A CA 1
ATOM 618 C C . TYR A 1 79 ? -141.94222 -90.79929 -41.65498 1.000 152.35820 79 TYR A C 1
ATOM 619 O O . TYR A 1 79 ? -142.85282 -89.97586 -41.77576 1.000 164.12837 79 TYR A O 1
ATOM 628 N N . CYS A 1 80 ? -141.91959 -91.94897 -42.31896 1.000 137.37152 80 CYS A N 1
ATOM 629 C CA . CYS A 1 80 ? -142.99663 -92.34774 -43.21213 1.000 142.87391 80 CYS A CA 1
ATOM 630 C C . CYS A 1 80 ? -143.81614 -93.48428 -42.60746 1.000 125.89803 80 CYS A C 1
ATOM 631 O O . CYS A 1 80 ? -143.48029 -94.03874 -41.55812 1.000 133.37210 80 CYS A O 1
ATOM 634 N N . ILE A 1 81 ? -144.89277 -93.85008 -43.29991 1.000 110.67222 81 ILE A N 1
ATOM 635 C CA . ILE A 1 81 ? -145.77402 -94.92842 -42.86343 1.000 136.80369 81 ILE A CA 1
ATOM 636 C C . ILE A 1 81 ? -145.84013 -96.00448 -43.94131 1.000 139.63539 81 ILE A C 1
ATOM 637 O O . ILE A 1 81 ? -146.22793 -95.72009 -45.08137 1.000 134.93692 81 ILE A O 1
ATOM 642 N N . LYS A 1 82 ? -145.48300 -97.23747 -43.59057 1.000 122.14891 82 LYS A N 1
ATOM 643 C CA . LYS A 1 82 ? -145.52842 -98.31798 -44.56426 1.000 134.72683 82 LYS A CA 1
ATOM 644 C C . LYS A 1 82 ? -146.77284 -99.15397 -44.29996 1.000 136.29643 82 LYS A C 1
ATOM 645 O O . LYS A 1 82 ? -147.14641 -99.37563 -43.14410 1.000 127.40209 82 LYS A O 1
ATOM 651 N N . VAL A 1 83 ? -147.39007 -99.65315 -45.36466 1.000 140.26691 83 VAL A N 1
ATOM 652 C CA . VAL A 1 83 ? -148.49222 -100.59148 -45.20595 1.000 141.89573 83 VAL A CA 1
ATOM 653 C C . VAL A 1 83 ? -147.89492 -101.97779 -45.01699 1.000 163.29170 83 VAL A C 1
ATOM 654 O O . VAL A 1 83 ? -147.08266 -102.43396 -45.83180 1.000 167.88734 83 VAL A O 1
ATOM 658 N N . ILE A 1 84 ? -148.29732 -102.65696 -43.94956 1.000 169.77343 84 ILE A N 1
ATOM 659 C CA . ILE A 1 84 ? -147.82274 -104.01334 -43.71189 1.000 173.97605 84 ILE A CA 1
ATOM 660 C C . ILE A 1 84 ? -148.41371 -104.96287 -44.74861 1.000 177.04217 84 ILE A C 1
ATOM 661 O O . ILE A 1 84 ? -149.62843 -104.95710 -44.99496 1.000 186.60299 84 ILE A O 1
ATOM 666 N N . ASP A 1 85 ? -147.53950 -105.74062 -45.39925 1.000 207.42176 85 ASP A N 1
ATOM 667 C CA . ASP A 1 85 ? -147.78093 -106.78647 -46.40633 1.000 209.73653 85 ASP A CA 1
ATOM 668 C C . ASP A 1 85 ? -147.98162 -106.27893 -47.83049 1.000 204.71400 85 ASP A C 1
ATOM 669 O O . ASP A 1 85 ? -148.18179 -107.10243 -48.72901 1.000 210.39096 85 ASP A O 1
ATOM 674 N N . THR A 1 86 ? -147.94052 -104.97732 -48.07438 1.000 177.26709 86 THR A N 1
ATOM 675 C CA . THR A 1 86 ? -148.00376 -104.47261 -49.43773 1.000 171.39610 86 THR A CA 1
ATOM 676 C C . THR A 1 86 ? -146.97579 -103.36446 -49.56643 1.000 173.47108 86 THR A C 1
ATOM 677 O O . THR A 1 86 ? -146.55756 -102.75379 -48.57843 1.000 176.18934 86 THR A O 1
ATOM 681 N N . ALA A 1 87 ? -146.56101 -103.11898 -50.80274 1.000 166.08052 87 ALA A N 1
ATOM 682 C CA . ALA A 1 87 ? -145.50879 -102.15122 -51.05552 1.000 165.75019 87 ALA A CA 1
ATOM 683 C C . ALA A 1 87 ? -145.95818 -100.70830 -50.86685 1.000 166.71913 87 ALA A C 1
ATOM 684 O O . ALA A 1 87 ? -145.10802 -99.81520 -50.95040 1.000 170.80278 87 ALA A O 1
ATOM 686 N N . LYS A 1 88 ? -147.24746 -100.44574 -50.61109 1.000 175.73829 88 LYS A N 1
ATOM 687 C CA . LYS A 1 88 ? -147.68713 -99.05635 -50.49995 1.000 169.85543 88 LYS A CA 1
ATOM 688 C C . LYS A 1 88 ? -146.94509 -98.42646 -49.33199 1.000 162.92669 88 LYS A C 1
ATOM 689 O O . LYS A 1 88 ? -147.13924 -98.81672 -48.17572 1.000 168.31062 88 LYS A O 1
ATOM 695 N N . PHE A 1 89 ? -146.07122 -97.46933 -49.63576 1.000 154.87138 89 PHE A N 1
ATOM 696 C CA . PHE A 1 89 ? -145.29220 -96.75449 -48.63188 1.000 146.82295 89 PHE A CA 1
ATOM 697 C C . PHE A 1 89 ? -145.31688 -95.25640 -48.92085 1.000 148.12343 89 PHE A C 1
ATOM 698 O O . PHE A 1 89 ? -144.67894 -94.80647 -49.87728 1.000 171.94944 89 PHE A O 1
ATOM 706 N N . PHE A 1 90 ? -146.02438 -94.47446 -48.10566 1.000 144.08609 90 PHE A N 1
ATOM 707 C CA . PHE A 1 90 ? -146.03566 -93.02184 -48.26558 1.000 161.56947 90 PHE A CA 1
ATOM 708 C C . PHE A 1 90 ? -145.24627 -92.37750 -47.13104 1.000 155.19502 90 PHE A C 1
ATOM 709 O O . PHE A 1 90 ? -144.92839 -93.02727 -46.13295 1.000 134.18886 90 PHE A O 1
ATOM 717 N N . CYS A 1 91 ? -144.94692 -91.08240 -47.26666 1.000 161.07106 91 CYS A N 1
ATOM 718 C CA . CYS A 1 91 ? -144.13508 -90.38756 -46.26980 1.000 175.84646 91 CYS A CA 1
ATOM 719 C C . CYS A 1 91 ? -144.85878 -89.15837 -45.72358 1.000 157.41068 91 CYS A C 1
ATOM 720 O O . CYS A 1 91 ? -145.23503 -88.26391 -46.48907 1.000 138.72765 91 CYS A O 1
ATOM 723 N N . VAL A 1 92 ? -145.06684 -89.12645 -44.40934 1.000 146.41782 92 VAL A N 1
ATOM 724 C CA . VAL A 1 92 ? -145.84502 -88.07574 -43.75200 1.000 162.14571 92 VAL A CA 1
ATOM 725 C C . VAL A 1 92 ? -144.98638 -86.96955 -43.13346 1.000 187.24161 92 VAL A C 1
ATOM 726 O O . VAL A 1 92 ? -145.17541 -85.78982 -43.43463 1.000 191.50995 92 VAL A O 1
ATOM 730 N N . MET A 1 93 ? -144.02108 -87.32440 -42.28582 1.000 192.68102 93 MET A N 1
ATOM 731 C CA . MET A 1 93 ? -143.17770 -86.33346 -41.62141 1.000 189.81585 93 MET A CA 1
ATOM 732 C C . MET A 1 93 ? -141.88241 -86.11003 -42.39266 1.000 197.28900 93 MET A C 1
ATOM 733 O O . MET A 1 93 ? -141.28136 -87.05932 -42.90139 1.000 203.04862 93 MET A O 1
ATOM 738 N N . VAL A 1 94 ? -141.45323 -84.84592 -42.47078 1.000 193.89685 94 VAL A N 1
ATOM 739 C CA . VAL A 1 94 ? -140.26638 -84.51311 -43.25689 1.000 185.65043 94 VAL A CA 1
ATOM 740 C C . VAL A 1 94 ? -138.96656 -84.77884 -42.49310 1.000 174.36098 94 VAL A C 1
ATOM 741 O O . VAL A 1 94 ? -138.01777 -85.33595 -43.05293 1.000 171.81866 94 VAL A O 1
ATOM 745 N N . GLY A 1 95 ? -138.86146 -84.33922 -41.24014 1.000 160.31765 95 GLY A N 1
ATOM 746 C CA . GLY A 1 95 ? -137.62459 -84.49101 -40.49573 1.000 149.49437 95 GLY A CA 1
ATOM 747 C C . GLY A 1 95 ? -136.70081 -83.28582 -40.62502 1.000 174.70306 95 GLY A C 1
ATOM 748 O O . GLY A 1 95 ? -136.93624 -82.36256 -41.40673 1.000 186.11217 95 GLY A O 1
ATOM 749 N N . THR A 1 96 ? -135.60032 -83.31319 -39.86488 1.000 163.50568 96 THR A N 1
ATOM 750 C CA . THR A 1 96 ? -134.64818 -82.20223 -39.81523 1.000 157.21261 96 THR A CA 1
ATOM 751 C C . THR A 1 96 ? -133.20226 -82.68673 -39.72002 1.000 168.58261 96 THR A C 1
ATOM 752 O O . THR A 1 96 ? -132.94877 -83.80047 -39.24514 1.000 160.31325 96 THR A O 1
ATOM 756 N N . PRO A 1 97 ? -132.21633 -81.87352 -40.22981 1.000 170.27961 97 PRO A N 1
ATOM 757 C CA . PRO A 1 97 ? -130.79700 -82.29544 -40.23351 1.000 167.05161 97 PRO A CA 1
ATOM 758 C C . PRO A 1 97 ? -130.12410 -82.26708 -38.86110 1.000 167.54969 97 PRO A C 1
ATOM 759 O O . PRO A 1 97 ? -130.77100 -81.88635 -37.88047 1.000 164.17523 97 PRO A O 1
ATOM 763 N N . THR A 1 98 ? -128.82711 -82.61029 -38.76331 1.000 174.11140 98 THR A N 1
ATOM 764 C CA . THR A 1 98 ? -128.12561 -82.47017 -37.48069 1.000 163.52585 98 THR A CA 1
ATOM 765 C C . THR A 1 98 ? -127.68768 -81.01495 -37.38630 1.000 156.68455 98 THR A C 1
ATOM 766 O O . THR A 1 98 ? -126.53226 -80.67580 -37.65209 1.000 175.69594 98 THR A O 1
ATOM 770 N N . GLN A 1 99 ? -128.61863 -80.13199 -37.02770 1.000 170.95368 99 GLN A N 1
ATOM 771 C CA . GLN A 1 99 ? -128.26253 -78.71854 -37.03242 1.000 167.89395 99 GLN A CA 1
ATOM 772 C C . GLN A 1 99 ? -127.07690 -78.47617 -36.11021 1.000 160.22806 99 GLN A C 1
ATOM 773 O O . GLN A 1 99 ? -127.00970 -79.02162 -35.00559 1.000 155.31245 99 GLN A O 1
ATOM 779 N N . ARG A 1 100 ? -126.13056 -77.66381 -36.57215 1.000 185.67979 100 ARG A N 1
ATOM 780 C CA . ARG A 1 100 ? -124.94369 -77.36466 -35.78724 1.000 186.20370 100 ARG A CA 1
ATOM 781 C C . ARG A 1 100 ? -124.61270 -75.88443 -35.90094 1.000 189.03580 100 ARG A C 1
ATOM 782 O O . ARG A 1 100 ? -124.99110 -75.21950 -36.86853 1.000 183.39864 100 ARG A O 1
ATOM 790 N N . ASP A 1 101 ? -123.88685 -75.38026 -34.90031 1.000 188.45099 101 ASP A N 1
ATOM 791 C CA . ASP A 1 101 ? -123.41878 -73.99299 -34.86772 1.000 180.10733 101 ASP A CA 1
ATOM 792 C C . ASP A 1 101 ? -124.58199 -73.02001 -35.05589 1.000 193.59001 101 ASP A C 1
ATOM 793 O O . ASP A 1 101 ? -124.62689 -72.22900 -36.00017 1.000 196.52841 101 ASP A O 1
ATOM 798 N N . LEU A 1 102 ? -125.53233 -73.08066 -34.12906 1.000 193.78579 102 LEU A N 1
ATOM 799 C CA . LEU A 1 102 ? -126.68600 -72.19411 -34.16788 1.000 178.01658 102 LEU A CA 1
ATOM 800 C C . LEU A 1 102 ? -126.92639 -71.52453 -32.82533 1.000 164.83146 102 LEU A C 1
ATOM 801 O O . LEU A 1 102 ? -126.98188 -72.19332 -31.78851 1.000 168.13884 102 LEU A O 1
ATOM 806 N N . VAL A 1 103 ? -126.99470 -70.20200 -32.84817 1.000 163.02853 103 VAL A N 1
ATOM 807 C CA . VAL A 1 103 ? -127.34336 -69.41349 -31.67625 1.000 156.45180 103 VAL A CA 1
ATOM 808 C C . VAL A 1 103 ? -128.85615 -69.25395 -31.70331 1.000 160.79683 103 VAL A C 1
ATOM 809 O O . VAL A 1 103 ? -129.42070 -68.87980 -32.73986 1.000 172.54892 103 VAL A O 1
ATOM 813 N N . LYS A 1 104 ? -129.51973 -69.58225 -30.58285 1.000 148.23830 104 LYS A N 1
ATOM 814 C CA . LYS A 1 104 ? -130.98182 -69.64449 -30.51376 1.000 159.56790 104 LYS A CA 1
ATOM 815 C C . LYS A 1 104 ? -131.42256 -70.78941 -31.41825 1.000 148.87889 104 LYS A C 1
ATOM 816 O O . LYS A 1 104 ? -132.00733 -70.56260 -32.48466 1.000 163.57362 104 LYS A O 1
ATOM 822 N N . PRO A 1 105 ? -131.12804 -72.03283 -31.04245 1.000 134.32908 105 PRO A N 1
ATOM 823 C CA . PRO A 1 105 ? -131.50055 -73.15566 -31.89517 1.000 146.83565 105 PRO A CA 1
ATOM 824 C C . PRO A 1 105 ? -132.99217 -73.40810 -31.87489 1.000 154.82302 105 PRO A C 1
ATOM 825 O O . PRO A 1 105 ? -133.69244 -73.04568 -30.91113 1.000 141.66194 105 PRO A O 1
ATOM 829 N N . PRO A 1 106 ? -133.53941 -74.00540 -32.93209 1.000 153.52103 106 PRO A N 1
ATOM 830 C CA . PRO A 1 106 ? -134.97052 -74.30250 -32.96178 1.000 140.96503 106 PRO A CA 1
ATOM 831 C C . PRO A 1 106 ? -135.29456 -75.37251 -31.94034 1.000 135.51892 106 PRO A C 1
ATOM 832 O O . PRO A 1 106 ? -134.48995 -76.26745 -31.67571 1.000 133.92054 106 PRO A O 1
ATOM 836 N N . GLU A 1 107 ? -136.48652 -75.26632 -31.36119 1.000 140.86101 107 GLU A N 1
ATOM 837 C CA . GLU A 1 107 ? -136.94789 -76.22283 -30.36463 1.000 134.95443 107 GLU A CA 1
ATOM 838 C C . GLU A 1 107 ? -137.07284 -77.62432 -30.94859 1.000 128.95864 107 GLU A C 1
ATOM 839 O O . GLU A 1 107 ? -137.93529 -77.87828 -31.79617 1.000 128.58637 107 GLU A O 1
ATOM 845 N N . MET A 1 108 ? -136.18761 -78.52584 -30.52360 1.000 125.84303 108 MET A N 1
ATOM 846 C CA . MET A 1 108 ? -136.15171 -79.91260 -30.98250 1.000 140.35408 108 MET A CA 1
ATOM 847 C C . MET A 1 108 ? -136.66874 -80.86110 -29.90353 1.000 144.67281 108 MET A C 1
ATOM 848 O O . MET A 1 108 ? -136.08646 -80.94935 -28.81797 1.000 138.41386 108 MET A O 1
ATOM 853 N N . LEU A 1 109 ? -137.78059 -81.53718 -30.19237 1.000 146.05591 109 LEU A N 1
ATOM 854 C CA . LEU A 1 109 ? -138.38737 -82.47947 -29.25926 1.000 145.01107 109 LEU A CA 1
ATOM 855 C C . LEU A 1 109 ? -137.69461 -83.84356 -29.27889 1.000 134.78856 109 LEU A C 1
ATOM 856 O O . LEU A 1 109 ? -137.23557 -84.31647 -30.32122 1.000 131.46755 109 LEU A O 1
ATOM 861 N N . CYS A 1 110 ? -137.66979 -84.49885 -28.11427 1.000 138.93153 110 CYS A N 1
ATOM 862 C CA . CYS A 1 110 ? -137.19357 -85.88248 -27.97108 1.000 144.62096 110 CYS A CA 1
ATOM 863 C C . CYS A 1 110 ? -138.08695 -86.56019 -26.93395 1.000 151.35357 110 CYS A C 1
ATOM 864 O O . CYS A 1 110 ? -137.89166 -86.38644 -25.72798 1.000 164.72528 110 CYS A O 1
ATOM 867 N N . GLY A 1 111 ? -139.06564 -87.32823 -27.40764 1.000 146.64979 111 GLY A N 1
ATOM 868 C CA . GLY A 1 111 ? -140.04985 -87.95804 -26.54532 1.000 148.74000 111 GLY A CA 1
ATOM 869 C C . GLY A 1 111 ? -139.68983 -89.37467 -26.15683 1.000 169.09176 111 GLY A C 1
ATOM 870 O O . GLY A 1 111 ? -139.77145 -89.73566 -24.97731 1.000 177.08945 111 GLY A O 1
ATOM 871 N N . CYS A 1 112 ? -139.34018 -90.19174 -27.15916 1.000 173.96824 112 CYS A N 1
ATOM 872 C CA . CYS A 1 112 ? -138.97287 -91.59565 -26.98854 1.000 170.16223 112 CYS A CA 1
ATOM 873 C C . CYS A 1 112 ? -138.12179 -91.80501 -25.74264 1.000 187.48025 112 CYS A C 1
ATOM 874 O O . CYS A 1 112 ? -138.22709 -92.84838 -25.10044 1.000 181.08346 112 CYS A O 1
ATOM 877 N N . GLY A 1 113 ? -137.23971 -90.85187 -25.44184 1.000 243.51321 113 GLY A N 1
ATOM 878 C CA . GLY A 1 113 ? -136.40437 -90.87629 -24.25029 1.000 251.63818 113 GLY A CA 1
ATOM 879 C C . GLY A 1 113 ? -136.02661 -89.45929 -23.83398 1.000 250.63827 113 GLY A C 1
ATOM 880 O O . GLY A 1 113 ? -136.74831 -88.50391 -24.13622 1.000 247.72965 113 GLY A O 1
ATOM 881 N N . ALA A 1 114 ? -134.88608 -89.32404 -23.14742 1.000 193.07207 114 ALA A N 1
ATOM 882 C CA . ALA A 1 114 ? -134.39623 -88.03379 -22.67678 1.000 173.79086 114 ALA A CA 1
ATOM 883 C C . ALA A 1 114 ? -133.02387 -87.71557 -23.26750 1.000 165.76728 114 ALA A C 1
ATOM 884 O O . ALA A 1 114 ? -132.26185 -88.60641 -23.65434 1.000 169.67933 114 ALA A O 1
ATOM 886 N N . LEU A 1 115 ? -132.72145 -86.41695 -23.32075 1.000 155.76905 115 LEU A N 1
ATOM 887 C CA . LEU A 1 115 ? -131.47260 -85.89553 -23.86850 1.000 150.02170 115 LEU A CA 1
ATOM 888 C C . LEU A 1 115 ? -130.27399 -86.04622 -22.94056 1.000 155.34390 115 LEU A C 1
ATOM 889 O O . LEU A 1 115 ? -130.39256 -85.96257 -21.71719 1.000 168.02158 115 LEU A O 1
ATOM 894 N N . GLU A 1 116 ? -129.10685 -86.28327 -23.54471 1.000 161.20604 116 GLU A N 1
ATOM 895 C CA . GLU A 1 116 ? -127.83645 -86.31605 -22.82852 1.000 162.36139 116 GLU A CA 1
ATOM 896 C C . GLU A 1 116 ? -127.00561 -85.15223 -23.35136 1.000 149.91381 116 GLU A C 1
ATOM 897 O O . GLU A 1 116 ? -126.79827 -85.03300 -24.56263 1.000 145.35884 116 GLU A O 1
ATOM 903 N N . VAL A 1 117 ? -126.50289 -84.31959 -22.44682 1.000 124.46700 117 VAL A N 1
ATOM 904 C CA . VAL A 1 117 ? -125.76350 -83.12589 -22.83119 1.000 150.93266 117 VAL A CA 1
ATOM 905 C C . VAL A 1 117 ? -124.28072 -83.32659 -22.54490 1.000 168.27738 117 VAL A C 1
ATOM 906 O O . VAL A 1 117 ? -123.89765 -84.01125 -21.59052 1.000 175.02223 117 VAL A O 1
ATOM 910 N N . GLN A 1 118 ? -123.44288 -82.75430 -23.40773 1.000 171.34973 118 GLN A N 1
ATOM 911 C CA . GLN A 1 118 ? -121.98866 -82.78281 -23.25369 1.000 168.07795 118 GLN A CA 1
ATOM 912 C C . GLN A 1 118 ? -121.52289 -81.33085 -23.33161 1.000 174.00988 118 GLN A C 1
ATOM 913 O O . GLN A 1 118 ? -121.13858 -80.86392 -24.40547 1.000 165.37986 118 GLN A O 1
ATOM 919 N N . ASP A 1 119 ? -121.53954 -80.62236 -22.19713 1.000 225.31894 119 ASP A N 1
ATOM 920 C CA . ASP A 1 119 ? -121.15127 -79.21253 -22.16797 1.000 225.80986 119 ASP A CA 1
ATOM 921 C C . ASP A 1 119 ? -119.64370 -79.08783 -22.01123 1.000 224.13101 119 ASP A C 1
ATOM 922 O O . ASP A 1 119 ? -119.09460 -79.41080 -20.95260 1.000 215.76515 119 ASP A O 1
ATOM 927 N N . ASN A 1 120 ? -118.97262 -78.61799 -23.05503 1.000 193.97254 120 ASN A N 1
ATOM 928 C CA . ASN A 1 120 ? -117.56657 -78.30218 -22.91326 1.000 186.77841 120 ASN A CA 1
ATOM 929 C C . ASN A 1 120 ? -117.51577 -76.96333 -22.20069 1.000 194.65492 120 ASN A C 1
ATOM 930 O O . ASN A 1 120 ? -118.40567 -76.12657 -22.38539 1.000 200.58546 120 ASN A O 1
ATOM 935 N N . ASN A 1 121 ? -116.51797 -76.78752 -21.34002 1.000 187.35243 121 ASN A N 1
ATOM 936 C CA . ASN A 1 121 ? -116.35777 -75.59461 -20.51731 1.000 204.23339 121 ASN A CA 1
ATOM 937 C C . ASN A 1 121 ? -117.38642 -75.58781 -19.39083 1.000 213.81442 121 ASN A C 1
ATOM 938 O O . ASN A 1 121 ? -117.59797 -74.54400 -18.75833 1.000 217.01232 121 ASN A O 1
ATOM 943 N N . SER A 1 122 ? -118.03921 -76.72946 -19.13339 1.000 209.70375 122 SER A N 1
ATOM 944 C CA . SER A 1 122 ? -118.97869 -76.90430 -18.01690 1.000 207.75362 122 SER A CA 1
ATOM 945 C C . SER A 1 122 ? -120.01800 -75.78115 -17.95999 1.000 200.80648 122 SER A C 1
ATOM 946 O O . SER A 1 122 ? -120.32541 -75.23086 -16.89895 1.000 200.36114 122 SER A O 1
ATOM 949 N N . THR A 1 123 ? -120.58119 -75.46054 -19.12898 1.000 200.95772 123 THR A N 1
ATOM 950 C CA . THR A 1 123 ? -121.52922 -74.35464 -19.22861 1.000 198.96337 123 THR A CA 1
ATOM 951 C C . THR A 1 123 ? -122.74799 -74.55168 -18.33379 1.000 193.20213 123 THR A C 1
ATOM 952 O O . THR A 1 123 ? -123.25418 -73.58380 -17.75330 1.000 183.73047 123 THR A O 1
ATOM 956 N N . GLY A 1 124 ? -123.21477 -75.78935 -18.18019 1.000 188.18070 124 GLY A N 1
ATOM 957 C CA . GLY A 1 124 ? -124.44174 -76.01801 -17.44044 1.000 179.60782 124 GLY A CA 1
ATOM 958 C C . GLY A 1 124 ? -125.56684 -75.12710 -17.93019 1.000 179.13182 124 GLY A C 1
ATOM 959 O O . GLY A 1 124 ? -126.21623 -74.44744 -17.13120 1.000 175.28940 124 GLY A O 1
ATOM 960 N N . LEU A 1 125 ? -125.80025 -75.11560 -19.24012 1.000 185.55787 125 LEU A N 1
ATOM 961 C CA . LEU A 1 125 ? -126.78101 -74.24129 -19.87669 1.000 176.45189 125 LEU A CA 1
ATOM 962 C C . LEU A 1 125 ? -128.02691 -74.96505 -20.34705 1.000 143.06180 125 LEU A C 1
ATOM 963 O O . LEU A 1 125 ? -129.13444 -74.45608 -20.16488 1.000 157.16282 125 LEU A O 1
ATOM 968 N N . ILE A 1 126 ? -127.87899 -76.13973 -20.94285 1.000 147.29154 126 ILE A N 1
ATOM 969 C CA . ILE A 1 126 ? -129.01063 -76.87280 -21.48868 1.000 159.58198 126 ILE A CA 1
ATOM 970 C C . ILE A 1 126 ? -129.55037 -77.79153 -20.40341 1.000 163.84587 126 ILE A C 1
ATOM 971 O O . ILE A 1 126 ? -128.93006 -78.79830 -20.05179 1.000 168.02742 126 ILE A O 1
ATOM 976 N N . SER A 1 127 ? -130.72031 -77.43956 -19.88469 1.000 175.38446 127 SER A N 1
ATOM 977 C CA . SER A 1 127 ? -131.37552 -78.24754 -18.87655 1.000 182.78182 127 SER A CA 1
ATOM 978 C C . SER A 1 127 ? -131.69878 -79.63978 -19.42702 1.000 183.20039 127 SER A C 1
ATOM 979 O O . SER A 1 127 ? -131.99959 -79.80072 -20.61484 1.000 183.99000 127 SER A O 1
ATOM 982 N N . PRO A 1 128 ? -131.62669 -80.66045 -18.57966 1.000 173.08784 128 PRO A N 1
ATOM 983 C CA . PRO A 1 128 ? -131.85419 -82.04246 -19.01349 1.000 175.29515 128 PRO A CA 1
ATOM 984 C C . PRO A 1 128 ? -133.33658 -82.34580 -19.19338 1.000 183.16771 128 PRO A C 1
ATOM 985 O O . PRO A 1 128 ? -134.21247 -81.58292 -18.78602 1.000 187.87399 128 PRO A O 1
ATOM 989 N N . GLY A 1 129 ? -133.60208 -83.48797 -19.82376 1.000 174.23106 129 GLY A N 1
ATOM 990 C CA . GLY A 1 129 ? -134.95039 -83.98021 -20.04347 1.000 153.63730 129 GLY A CA 1
ATOM 991 C C . GLY A 1 129 ? -135.32956 -84.11882 -21.50526 1.000 160.25676 129 GLY A C 1
ATOM 992 O O . GLY A 1 129 ? -134.48735 -84.11769 -22.40717 1.000 164.31326 129 GLY A O 1
ATOM 993 N N . ASN A 1 130 ? -136.63927 -84.27686 -21.72156 1.000 162.60767 130 ASN A N 1
ATOM 994 C CA . ASN A 1 130 ? -137.19125 -84.56857 -23.04565 1.000 157.91827 130 ASN A CA 1
ATOM 995 C C . ASN A 1 130 ? -136.98805 -83.45591 -24.06994 1.000 156.45633 130 ASN A C 1
ATOM 996 O O . ASN A 1 130 ? -136.63217 -83.72757 -25.22236 1.000 149.82026 130 ASN A O 1
ATOM 1001 N N . VAL A 1 131 ? -137.24930 -82.21001 -23.69969 1.000 158.97493 131 VAL A N 1
ATOM 1002 C CA . VAL A 1 131 ? -137.22466 -81.13723 -24.68799 1.000 157.00657 131 VAL A CA 1
ATOM 1003 C C . VAL A 1 131 ? -135.93092 -80.33100 -24.68019 1.000 156.27399 131 VAL A C 1
ATOM 1004 O O . VAL A 1 131 ? -135.26410 -80.16363 -23.65215 1.000 151.49671 131 VAL A O 1
ATOM 1008 N N . LEU A 1 132 ? -135.57816 -79.82989 -25.86920 1.000 148.18394 132 LEU A N 1
ATOM 1009 C CA . LEU A 1 132 ? -134.46234 -78.91910 -26.10129 1.000 141.56116 132 LEU A CA 1
ATOM 1010 C C . LEU A 1 132 ? -135.11852 -77.58837 -26.43136 1.000 153.21507 132 LEU A C 1
ATOM 1011 O O . LEU A 1 132 ? -135.53933 -77.37849 -27.58005 1.000 153.88464 132 LEU A O 1
ATOM 1016 N N . PRO A 1 133 ? -135.21437 -76.65075 -25.49545 1.000 144.89705 133 PRO A N 1
ATOM 1017 C CA . PRO A 1 133 ? -135.96844 -75.42380 -25.76919 1.000 147.65092 133 PRO A CA 1
ATOM 1018 C C . PRO A 1 133 ? -135.22649 -74.53776 -26.75471 1.000 153.46028 133 PRO A C 1
ATOM 1019 O O . PRO A 1 133 ? -134.06769 -74.77606 -27.10154 1.000 143.92065 133 PRO A O 1
ATOM 1023 N N . SER A 1 134 ? -135.92819 -73.52152 -27.24898 1.000 153.09768 134 SER A N 1
ATOM 1024 C CA . SER A 1 134 ? -135.25321 -72.54329 -28.09614 1.000 154.05517 134 SER A CA 1
ATOM 1025 C C . SER A 1 134 ? -134.61990 -71.48623 -27.20388 1.000 168.98912 134 SER A C 1
ATOM 1026 O O . SER A 1 134 ? -134.81445 -70.28350 -27.38163 1.000 163.45545 134 SER A O 1
ATOM 1029 N N . LYS A 1 135 ? -133.85047 -71.95840 -26.22214 1.000 178.88362 135 LYS A N 1
ATOM 1030 C CA . LYS A 1 135 ? -133.12785 -71.06246 -25.33749 1.000 168.60113 135 LYS A CA 1
ATOM 1031 C C . LYS A 1 135 ? -132.06525 -70.37998 -26.17076 1.000 164.68842 135 LYS A C 1
ATOM 1032 O O . LYS A 1 135 ? -131.39478 -71.02666 -26.97928 1.000 143.65872 135 LYS A O 1
ATOM 1038 N N . CYS A 1 136 ? -131.91250 -69.07416 -26.01247 1.000 179.92457 136 CYS A N 1
ATOM 1039 C CA . CYS A 1 136 ? -130.83227 -68.45706 -26.75345 1.000 164.40482 136 CYS A CA 1
ATOM 1040 C C . CYS A 1 136 ? -129.51273 -68.91368 -26.14821 1.000 152.53980 136 CYS A C 1
ATOM 1041 O O . CYS A 1 136 ? -129.34313 -68.90956 -24.92380 1.000 124.52561 136 CYS A O 1
ATOM 1044 N N . ILE A 1 137 ? -128.59688 -69.34399 -27.00068 1.000 154.15329 137 ILE A N 1
ATOM 1045 C CA . ILE A 1 137 ? -127.30677 -69.85250 -26.56914 1.000 154.60221 137 ILE A CA 1
ATOM 1046 C C . ILE A 1 137 ? -126.24671 -68.85286 -27.00506 1.000 184.33163 137 ILE A C 1
ATOM 1047 O O . ILE A 1 137 ? -125.86984 -68.82467 -28.18297 1.000 180.30669 137 ILE A O 1
ATOM 1052 N N . ASN A 1 138 ? -125.76353 -68.00115 -26.10378 1.000 211.65597 138 ASN A N 1
ATOM 1053 C CA . ASN A 1 138 ? -124.72136 -67.09578 -26.58119 1.000 219.43438 138 ASN A CA 1
ATOM 1054 C C . ASN A 1 138 ? -123.39836 -67.84807 -26.72884 1.000 221.27254 138 ASN A C 1
ATOM 1055 O O . ASN A 1 138 ? -122.96023 -68.13032 -27.84349 1.000 223.60368 138 ASN A O 1
ATOM 1060 N N . GLY A 1 139 ? -122.79810 -68.27534 -25.62058 1.000 200.57209 139 GLY A N 1
ATOM 1061 C CA . GLY A 1 139 ? -121.57782 -69.05115 -25.70552 1.000 191.67503 139 GLY A CA 1
ATOM 1062 C C . GLY A 1 139 ? -121.77380 -70.46070 -25.20686 1.000 190.34181 139 GLY A C 1
ATOM 1063 O O . GLY A 1 139 ? -122.16947 -70.67980 -24.05976 1.000 210.10059 139 GLY A O 1
ATOM 1064 N N . TRP A 1 140 ? -121.51642 -71.42845 -26.07617 1.000 173.94862 140 TRP A N 1
ATOM 1065 C CA . TRP A 1 140 ? -121.63330 -72.82891 -25.70501 1.000 171.49049 140 TRP A CA 1
ATOM 1066 C C . TRP A 1 140 ? -120.93584 -73.66829 -26.75839 1.000 179.92294 140 TRP A C 1
ATOM 1067 O O . TRP A 1 140 ? -120.83912 -73.27216 -27.92435 1.000 188.58465 140 TRP A O 1
ATOM 1078 N N . THR A 1 141 ? -120.42368 -74.81301 -26.32006 1.000 170.79229 141 THR A N 1
ATOM 1079 C CA . THR A 1 141 ? -119.75587 -75.77161 -27.18319 1.000 161.34247 141 THR A CA 1
ATOM 1080 C C . THR A 1 141 ? -120.05867 -77.16531 -26.64638 1.000 161.02142 141 THR A C 1
ATOM 1081 O O . THR A 1 141 ? -120.30467 -77.34098 -25.44974 1.000 164.51942 141 THR A O 1
ATOM 1085 N N . GLY A 1 142 ? -120.05252 -78.15124 -27.54396 1.000 157.94484 142 GLY A N 1
ATOM 1086 C CA . GLY A 1 142 ? -120.38625 -79.52891 -27.20793 1.000 159.82820 142 GLY A CA 1
ATOM 1087 C C . GLY A 1 142 ? -121.50769 -80.16004 -28.01632 1.000 146.61229 142 GLY A C 1
ATOM 1088 O O . GLY A 1 142 ? -121.89764 -79.62034 -29.05419 1.000 146.32116 142 GLY A O 1
ATOM 1089 N N . VAL A 1 143 ? -122.05477 -81.28910 -27.55220 1.000 151.95364 143 VAL A N 1
ATOM 1090 C CA . VAL A 1 143 ? -123.06909 -82.03458 -28.29593 1.000 152.52822 143 VAL A CA 1
ATOM 1091 C C . VAL A 1 143 ? -124.25222 -82.40409 -27.40861 1.000 157.44310 143 VAL A C 1
ATOM 1092 O O . VAL A 1 143 ? -124.07161 -82.81829 -26.25839 1.000 164.40326 143 VAL A O 1
ATOM 1096 N N . VAL A 1 144 ? -125.46290 -82.25366 -27.94218 1.000 157.10526 144 VAL A N 1
ATOM 1097 C CA . VAL A 1 144 ? -126.68639 -82.69208 -27.27769 1.000 162.65217 144 VAL A CA 1
ATOM 1098 C C . VAL A 1 144 ? -127.26817 -83.84782 -28.08712 1.000 152.82923 144 VAL A C 1
ATOM 1099 O O . VAL A 1 144 ? -127.48930 -83.71093 -29.29651 1.000 151.72782 144 VAL A O 1
ATOM 1103 N N . THR A 1 145 ? -127.49834 -84.99069 -27.43802 1.000 142.96526 145 THR A N 1
ATOM 1104 C CA . THR A 1 145 ? -128.00239 -86.17369 -28.12560 1.000 158.85016 145 THR A CA 1
ATOM 1105 C C . THR A 1 145 ? -129.24291 -86.74523 -27.44435 1.000 162.14060 145 THR A C 1
ATOM 1106 O O . THR A 1 145 ? -129.38704 -86.67588 -26.22034 1.000 172.07062 145 THR A O 1
ATOM 1110 N N . CYS A 1 146 ? -130.15114 -87.29211 -28.25580 1.000 124.34005 146 CYS A N 1
ATOM 1111 C CA . CYS A 1 146 ? -131.34460 -87.96441 -27.75891 1.000 147.59127 146 CYS A CA 1
ATOM 1112 C C . CYS A 1 146 ? -131.02376 -89.44413 -27.52894 1.000 166.96233 146 CYS A C 1
ATOM 1113 O O . CYS A 1 146 ? -130.01396 -89.96839 -28.00751 1.000 176.11556 146 CYS A O 1
ATOM 1116 N N . HIS A 1 147 ? -131.89301 -90.11360 -26.77881 1.000 157.57503 147 HIS A N 1
ATOM 1117 C CA . HIS A 1 147 ? -131.70478 -91.52003 -26.44594 1.000 151.52616 147 HIS A CA 1
ATOM 1118 C C . HIS A 1 147 ? -133.06461 -92.09371 -26.08114 1.000 178.19354 147 HIS A C 1
ATOM 1119 O O . HIS A 1 147 ? -134.01185 -91.35106 -25.83239 1.000 203.91210 147 HIS A O 1
ATOM 1126 N N . CYS A 1 148 ? -133.16384 -93.42109 -26.08705 1.000 197.58091 148 CYS A N 1
ATOM 1127 C CA . CYS A 1 148 ? -134.39425 -94.09943 -25.68557 1.000 194.37866 148 CYS A CA 1
ATOM 1128 C C . CYS A 1 148 ? -133.99829 -95.49730 -25.22928 1.000 194.24458 148 CYS A C 1
ATOM 1129 O O . CYS A 1 148 ? -133.35768 -96.24327 -25.97948 1.000 200.76048 148 CYS A O 1
ATOM 1132 N N . PRO A 1 149 ? -134.32895 -95.86448 -23.98919 1.000 186.43387 149 PRO A N 1
ATOM 1133 C CA . PRO A 1 149 ? -133.85856 -97.15399 -23.45139 1.000 183.48980 149 PRO A CA 1
ATOM 1134 C C . PRO A 1 149 ? -134.37325 -98.37920 -24.18883 1.000 185.96413 149 PRO A C 1
ATOM 1135 O O . PRO A 1 149 ? -133.60025 -99.32078 -24.40919 1.000 180.55062 149 PRO A O 1
ATOM 1139 N N . TYR A 1 150 ? -135.65683 -98.40802 -24.55822 1.000 187.31667 150 TYR A N 1
ATOM 1140 C CA . TYR A 1 150 ? -136.22845 -99.61085 -25.16026 1.000 186.26558 150 TYR A CA 1
ATOM 1141 C C . TYR A 1 150 ? -135.54427 -99.93229 -26.49013 1.000 185.29075 150 TYR A C 1
ATOM 1142 O O . TYR A 1 150 ? -135.11893 -101.06861 -26.72192 1.000 189.20748 150 TYR A O 1
ATOM 1151 N N . THR A 1 151 ? -135.42590 -98.94497 -27.37532 1.000 182.40255 151 THR A N 1
ATOM 1152 C CA . THR A 1 151 ? -134.73074 -99.09401 -28.65159 1.000 187.78796 151 THR A CA 1
ATOM 1153 C C . THR A 1 151 ? -133.59281 -98.07853 -28.64887 1.000 187.31414 151 THR A C 1
ATOM 1154 O O . THR A 1 151 ? -133.84657 -96.87317 -28.54954 1.000 197.51422 151 THR A O 1
ATOM 1158 N N . ASP A 1 152 ? -132.34627 -98.54565 -28.80763 1.000 170.36472 152 ASP A N 1
ATOM 1159 C CA . ASP A 1 152 ? -131.19728 -97.64251 -28.65611 1.000 172.56353 152 ASP A CA 1
ATOM 1160 C C . ASP A 1 152 ? -130.97546 -96.81655 -29.91283 1.000 174.67213 152 ASP A C 1
ATOM 1161 O O . ASP A 1 152 ? -130.11877 -97.10323 -30.75329 1.000 182.83688 152 ASP A O 1
ATOM 1166 N N . ILE A 1 153 ? -131.74369 -95.73883 -30.00678 1.000 170.29422 153 ILE A N 1
ATOM 1167 C CA . ILE A 1 153 ? -131.63346 -94.77577 -31.08859 1.000 161.20109 153 ILE A CA 1
ATOM 1168 C C . ILE A 1 153 ? -130.96339 -93.54418 -30.50285 1.000 154.41850 153 ILE A C 1
ATOM 1169 O O . ILE A 1 153 ? -131.49620 -92.93818 -29.56529 1.000 164.49063 153 ILE A O 1
ATOM 1174 N N . LYS A 1 154 ? -129.79496 -93.18090 -31.01513 1.000 141.04385 154 LYS A N 1
ATOM 1175 C CA . LYS A 1 154 ? -129.10718 -91.98321 -30.54768 1.000 157.07266 154 LYS A CA 1
ATOM 1176 C C . LYS A 1 154 ? -129.09149 -90.95432 -31.67587 1.000 157.34312 154 LYS A C 1
ATOM 1177 O O . LYS A 1 154 ? -128.56532 -91.23652 -32.75787 1.000 163.69663 154 LYS A O 1
ATOM 1183 N N . MET A 1 155 ? -129.73407 -89.80172 -31.46386 1.000 160.69769 155 MET A N 1
ATOM 1184 C CA . MET A 1 155 ? -129.84171 -88.77919 -32.50323 1.000 162.16042 155 MET A CA 1
ATOM 1185 C C . MET A 1 155 ? -129.16352 -87.47850 -32.07724 1.000 162.52973 155 MET A C 1
ATOM 1186 O O . MET A 1 155 ? -129.49429 -86.92451 -31.02347 1.000 164.48769 155 MET A O 1
ATOM 1191 N N . LYS A 1 156 ? -128.23715 -86.97786 -32.90191 1.000 161.81631 156 LYS A N 1
ATOM 1192 C CA . LYS A 1 156 ? -127.52042 -85.72725 -32.61846 1.000 151.56338 156 LYS A CA 1
ATOM 1193 C C . LYS A 1 156 ? -128.38674 -84.51942 -32.96057 1.000 145.57189 156 LYS A C 1
ATOM 1194 O O . LYS A 1 156 ? -128.51380 -84.15675 -34.13232 1.000 147.42252 156 LYS A O 1
ATOM 1200 N N . PHE A 1 157 ? -128.94530 -83.84089 -31.95871 1.000 147.73430 157 PHE A N 1
ATOM 1201 C CA . PHE A 1 157 ? -129.71547 -82.64359 -32.29316 1.000 153.03656 157 PHE A CA 1
ATOM 1202 C C . PHE A 1 157 ? -128.84700 -81.41435 -32.54652 1.000 142.11756 157 PHE A C 1
ATOM 1203 O O . PHE A 1 157 ? -129.04022 -80.71132 -33.54443 1.000 125.66225 157 PHE A O 1
ATOM 1211 N N . LEU A 1 158 ? -127.88236 -81.13325 -31.67266 1.000 150.81678 158 LEU A N 1
ATOM 1212 C CA . LEU A 1 158 ? -127.11464 -79.90034 -31.82607 1.000 155.93933 158 LEU A CA 1
ATOM 1213 C C . LEU A 1 158 ? -125.68607 -80.03201 -31.32783 1.000 150.19585 158 LEU A C 1
ATOM 1214 O O . LEU A 1 158 ? -125.45615 -80.35306 -30.15769 1.000 153.15011 158 LEU A O 1
ATOM 1219 N N . GLU A 1 159 ? -124.73952 -79.82581 -32.24029 1.000 152.38574 159 GLU A N 1
ATOM 1220 C CA . GLU A 1 159 ? -123.31534 -79.85162 -31.94523 1.000 167.38948 159 GLU A CA 1
ATOM 1221 C C . GLU A 1 159 ? -122.74603 -78.46727 -32.22062 1.000 162.21928 159 GLU A C 1
ATOM 1222 O O . GLU A 1 159 ? -122.91004 -77.93593 -33.32229 1.000 157.38809 159 GLU A O 1
ATOM 1228 N N . ASN A 1 160 ? -122.07633 -77.88731 -31.22939 1.000 162.97147 160 ASN A N 1
ATOM 1229 C CA . ASN A 1 160 ? -121.40539 -76.60298 -31.38196 1.000 169.33115 160 ASN A CA 1
ATOM 1230 C C . ASN A 1 160 ? -119.90070 -76.82807 -31.35511 1.000 173.31886 160 ASN A C 1
ATOM 1231 O O . ASN A 1 160 ? -119.37491 -77.39555 -30.39250 1.000 175.28087 160 ASN A O 1
ATOM 1236 N N . THR A 1 161 ? -119.20703 -76.37031 -32.39507 1.000 176.52269 161 THR A N 1
ATOM 1237 C CA . THR A 1 161 ? -117.76512 -76.56781 -32.48006 1.000 170.01509 161 THR A CA 1
ATOM 1238 C C . THR A 1 161 ? -117.03426 -75.31330 -32.03452 1.000 176.76308 161 THR A C 1
ATOM 1239 O O . THR A 1 161 ? -116.13004 -75.37389 -31.19866 1.000 172.68080 161 THR A O 1
ATOM 1243 N N . THR A 1 162 ? -117.41742 -74.17597 -32.58658 1.000 179.06758 162 THR A N 1
ATOM 1244 C CA . THR A 1 162 ? -116.92613 -72.86167 -32.23548 1.000 172.29000 162 THR A CA 1
ATOM 1245 C C . THR A 1 162 ? -117.97374 -72.16540 -31.37365 1.000 180.45956 162 THR A C 1
ATOM 1246 O O . THR A 1 162 ? -119.17137 -72.35011 -31.59143 1.000 189.82173 162 THR A O 1
ATOM 1250 N N . PRO A 1 163 ? -117.60689 -71.36503 -30.38897 1.000 173.70661 163 PRO A N 1
ATOM 1251 C CA . PRO A 1 163 ? -118.63613 -70.63935 -29.63340 1.000 180.30548 163 PRO A CA 1
ATOM 1252 C C . PRO A 1 163 ? -119.03760 -69.33651 -30.30491 1.000 192.41900 163 PRO A C 1
ATOM 1253 O O . PRO A 1 163 ? -118.25585 -68.37890 -30.30981 1.000 206.00972 163 PRO A O 1
ATOM 1257 N N . GLN A 1 164 ? -120.24179 -69.27304 -30.87853 1.000 194.09534 164 GLN A N 1
ATOM 1258 C CA . GLN A 1 164 ? -120.71787 -68.04321 -31.51918 1.000 200.54824 164 GLN A CA 1
ATOM 1259 C C . GLN A 1 164 ? -121.37676 -67.24546 -30.40699 1.000 194.94131 164 GLN A C 1
ATOM 1260 O O . GLN A 1 164 ? -122.57161 -67.36456 -30.15308 1.000 196.41165 164 GLN A O 1
ATOM 1266 N N . LYS A 1 165 ? -120.59623 -66.34020 -29.81088 1.000 200.24964 165 LYS A N 1
ATOM 1267 C CA . LYS A 1 165 ? -121.03419 -65.58456 -28.63625 1.000 206.74145 165 LYS A CA 1
ATOM 1268 C C . LYS A 1 165 ? -122.20130 -64.62555 -28.89119 1.000 198.59749 165 LYS A C 1
ATOM 1269 O O . LYS A 1 165 ? -123.09918 -64.51583 -28.04868 1.000 202.81028 165 LYS A O 1
ATOM 1275 N N . TYR A 1 166 ? -122.22355 -63.91148 -30.01546 1.000 191.54613 166 TYR A N 1
ATOM 1276 C CA . TYR A 1 166 ? -123.23607 -62.87715 -30.20866 1.000 173.48532 166 TYR A CA 1
ATOM 1277 C C . TYR A 1 166 ? -124.11838 -63.05551 -31.44150 1.000 176.88345 166 TYR A C 1
ATOM 1278 O O . TYR A 1 166 ? -123.62735 -63.35953 -32.53413 1.000 162.76888 166 TYR A O 1
ATOM 1287 N N . SER A 1 167 ? -125.43293 -62.85316 -31.24623 1.000 188.97828 167 SER A N 1
ATOM 1288 C CA . SER A 1 167 ? -126.43574 -62.86968 -32.30882 1.000 187.24900 167 SER A CA 1
ATOM 1289 C C . SER A 1 167 ? -127.12652 -61.50814 -32.36207 1.000 176.16814 167 SER A C 1
ATOM 1290 O O . SER A 1 167 ? -127.22583 -60.81747 -31.34406 1.000 184.65409 167 SER A O 1
ATOM 1293 N N . LYS A 1 168 ? -127.65369 -61.14161 -33.54327 1.000 180.92934 168 LYS A N 1
ATOM 1294 C CA . LYS A 1 168 ? -128.24231 -59.80695 -33.70145 1.000 188.36072 168 LYS A CA 1
ATOM 1295 C C . LYS A 1 168 ? -129.44365 -59.58169 -32.79081 1.000 162.72961 168 LYS A C 1
ATOM 1296 O O . LYS A 1 168 ? -129.58476 -58.51026 -32.18698 1.000 152.00707 168 LYS A O 1
ATOM 1302 N N . ASN A 1 169 ? -130.31461 -60.57730 -32.67374 1.000 162.38895 169 ASN A N 1
ATOM 1303 C CA . ASN A 1 169 ? -131.49188 -60.49096 -31.82563 1.000 159.77601 169 ASN A CA 1
ATOM 1304 C C . ASN A 1 169 ? -131.24912 -61.13102 -30.47855 1.000 164.46574 169 ASN A C 1
ATOM 1305 O O . ASN A 1 169 ? -132.20450 -61.38019 -29.73454 1.000 142.10114 169 ASN A O 1
ATOM 1310 N N . CYS A 1 170 ? -129.99482 -61.43523 -30.15524 1.000 173.10768 170 CYS A N 1
ATOM 1311 C CA . CYS A 1 170 ? -129.69235 -62.14057 -28.91757 1.000 164.21201 170 CYS A CA 1
ATOM 1312 C C . CYS A 1 170 ? -128.38852 -61.62666 -28.33075 1.000 153.35950 170 CYS A C 1
ATOM 1313 O O . CYS A 1 170 ? -127.30080 -62.09271 -28.70849 1.000 146.40134 170 CYS A O 1
ATOM 1316 N N . PRO A 1 171 ? -128.45364 -60.70423 -27.38538 1.000 146.44448 171 PRO A N 1
ATOM 1317 C CA . PRO A 1 171 ? -127.23319 -60.17243 -26.78326 1.000 151.58179 171 PRO A CA 1
ATOM 1318 C C . PRO A 1 171 ? -126.71512 -61.10585 -25.69786 1.000 161.73050 171 PRO A C 1
ATOM 1319 O O . PRO A 1 171 ? -127.36071 -62.08180 -25.31122 1.000 180.10001 171 PRO A O 1
ATOM 1323 N N . GLY A 1 172 ? -125.51610 -60.79657 -25.21774 1.000 185.20420 172 GLY A N 1
ATOM 1324 C CA . GLY A 1 172 ? -124.97467 -61.54561 -24.10441 1.000 194.95896 172 GLY A CA 1
ATOM 1325 C C . GLY A 1 172 ? -125.24975 -60.75894 -22.84108 1.000 201.45461 172 GLY A C 1
ATOM 1326 O O . GLY A 1 172 ? -124.51896 -60.86018 -21.85113 1.000 206.37191 172 GLY A O 1
ATOM 1327 N N . THR A 1 173 ? -126.31879 -59.96343 -22.88309 1.000 181.97935 173 THR A N 1
ATOM 1328 C CA . THR A 1 173 ? -126.72665 -59.08627 -21.79760 1.000 183.86584 173 THR A CA 1
ATOM 1329 C C . THR A 1 173 ? -128.11955 -59.45923 -21.31012 1.000 164.79321 173 THR A C 1
ATOM 1330 O O . THR A 1 173 ? -128.90690 -60.09270 -22.01786 1.000 149.48863 173 THR A O 1
ATOM 1334 N N . TYR A 1 174 ? -128.42353 -59.01121 -20.09777 1.000 164.54185 174 TYR A N 1
ATOM 1335 C CA . TYR A 1 174 ? -129.71734 -59.20851 -19.46955 1.000 163.76090 174 TYR A CA 1
ATOM 1336 C C . TYR A 1 174 ? -130.18288 -57.85066 -18.97062 1.000 155.93974 174 TYR A C 1
ATOM 1337 O O . TYR A 1 174 ? -129.38260 -57.05019 -18.47814 1.000 151.57566 174 TYR A O 1
ATOM 1346 N N . LEU A 1 175 ? -131.47707 -57.59244 -19.10744 1.000 169.34305 175 LEU A N 1
ATOM 1347 C CA . LEU A 1 175 ? -132.08747 -56.36394 -18.62942 1.000 153.64070 175 LEU A CA 1
ATOM 1348 C C . LEU A 1 175 ? -133.09974 -56.71298 -17.55451 1.000 159.90176 175 LEU A C 1
ATOM 1349 O O . LEU A 1 175 ? -133.96072 -57.57574 -17.76245 1.000 156.54552 175 LEU A O 1
ATOM 1354 N N . SER A 1 176 ? -133.00641 -56.03389 -16.41739 1.000 161.12999 176 SER A N 1
ATOM 1355 C CA . SER A 1 176 ? -133.98012 -56.25000 -15.36632 1.000 161.56466 176 SER A CA 1
ATOM 1356 C C . SER A 1 176 ? -135.25112 -55.48506 -15.69951 1.000 164.53070 176 SER A C 1
ATOM 1357 O O . SER A 1 176 ? -135.36085 -54.81664 -16.73212 1.000 167.37103 176 SER A O 1
ATOM 1360 N N . ASP A 1 177 ? -136.22553 -55.57272 -14.80413 1.000 175.36311 177 ASP A N 1
ATOM 1361 C CA . ASP A 1 177 ? -137.49700 -54.92441 -15.06984 1.000 176.26555 177 ASP A CA 1
ATOM 1362 C C . ASP A 1 177 ? -137.37145 -53.40983 -14.97639 1.000 170.28912 177 ASP A C 1
ATOM 1363 O O . ASP A 1 177 ? -138.26216 -52.68846 -15.44150 1.000 188.19201 177 ASP A O 1
ATOM 1368 N N . GLN A 1 178 ? -136.28427 -52.92310 -14.37479 1.000 164.10647 178 GLN A N 1
ATOM 1369 C CA . GLN A 1 178 ? -135.99551 -51.50112 -14.25900 1.000 178.50579 178 GLN A CA 1
ATOM 1370 C C . GLN A 1 178 ? -134.95368 -51.09226 -15.29704 1.000 177.74066 178 GLN A C 1
ATOM 1371 O O . GLN A 1 178 ? -134.35790 -50.01557 -15.17535 1.000 147.37663 178 GLN A O 1
ATOM 1377 N N . ASN A 1 179 ? -134.72617 -51.95277 -16.30112 1.000 181.22921 179 ASN A N 1
ATOM 1378 C CA . ASN A 1 179 ? -133.71773 -51.75595 -17.34347 1.000 179.13754 179 ASN A CA 1
ATOM 1379 C C . ASN A 1 179 ? -132.30450 -51.77704 -16.76515 1.000 183.06946 179 ASN A C 1
ATOM 1380 O O . ASN A 1 179 ? -131.37084 -51.22640 -17.35151 1.000 188.69807 179 ASN A O 1
ATOM 1385 N N . PHE A 1 180 ? -132.13758 -52.44645 -15.62546 1.000 170.81347 180 PHE A N 1
ATOM 1386 C CA . PHE A 1 180 ? -130.83879 -52.58558 -14.98098 1.000 157.46759 180 PHE A CA 1
ATOM 1387 C C . PHE A 1 180 ? -129.96327 -53.49682 -15.84430 1.000 157.99582 180 PHE A C 1
ATOM 1388 O O . PHE A 1 180 ? -130.24390 -54.69160 -15.98051 1.000 175.46527 180 PHE A O 1
ATOM 1396 N N . HIS A 1 181 ? -128.90820 -52.93728 -16.43796 1.000 153.07796 181 HIS A N 1
ATOM 1397 C CA . HIS A 1 181 ? -128.02545 -53.69504 -17.32779 1.000 160.45246 181 HIS A CA 1
ATOM 1398 C C . HIS A 1 181 ? -127.11182 -54.66067 -16.56977 1.000 151.03388 181 HIS A C 1
ATOM 1399 O O . HIS A 1 181 ? -126.31796 -54.23811 -15.72471 1.000 159.47821 181 HIS A O 1
ATOM 1406 N N . HIS A 1 182 ? -127.19183 -55.94705 -16.91091 1.000 156.99234 182 HIS A N 1
ATOM 1407 C CA . HIS A 1 182 ? -126.31560 -56.99584 -16.39957 1.000 165.20302 182 HIS A CA 1
ATOM 1408 C C . HIS A 1 182 ? -125.61832 -57.68216 -17.57243 1.000 162.86933 182 HIS A C 1
ATOM 1409 O O . HIS A 1 182 ? -126.07420 -57.59906 -18.71547 1.000 173.43226 182 HIS A O 1
ATOM 1416 N N . ASP A 1 183 ? -124.48991 -58.34115 -17.30313 1.000 157.17023 183 ASP A N 1
ATOM 1417 C CA . ASP A 1 183 ? -123.72639 -59.01788 -18.34821 1.000 160.90504 183 ASP A CA 1
ATOM 1418 C C . ASP A 1 183 ? -123.69347 -60.51323 -18.06152 1.000 181.93030 183 ASP A C 1
ATOM 1419 O O . ASP A 1 183 ? -123.38995 -60.92616 -16.93657 1.000 185.96355 183 ASP A O 1
ATOM 1424 N N . CYS A 1 184 ? -124.01719 -61.32057 -19.07192 1.000 198.26746 184 CYS A N 1
ATOM 1425 C CA . CYS A 1 184 ? -124.13531 -62.76397 -18.90486 1.000 206.23166 184 CYS A CA 1
ATOM 1426 C C . CYS A 1 184 ? -122.89755 -63.46641 -19.44568 1.000 197.10855 184 CYS A C 1
ATOM 1427 O O . CYS A 1 184 ? -122.52902 -63.27611 -20.61033 1.000 189.09417 184 CYS A O 1
ATOM 1430 N N . LYS A 1 185 ? -122.26429 -64.28296 -18.60107 1.000 204.87540 185 LYS A N 1
ATOM 1431 C CA . LYS A 1 185 ? -121.09192 -65.03304 -19.04171 1.000 197.70507 185 LYS A CA 1
ATOM 1432 C C . LYS A 1 185 ? -121.43344 -66.08481 -20.09619 1.000 205.06947 185 LYS A C 1
ATOM 1433 O O . LYS A 1 185 ? -120.71476 -66.22233 -21.09246 1.000 197.05410 185 LYS A O 1
ATOM 1439 N N . TYR A 1 186 ? -122.53706 -66.81598 -19.91349 1.000 227.95990 186 TYR A N 1
ATOM 1440 C CA . TYR A 1 186 ? -122.98851 -67.80833 -20.88889 1.000 229.27485 186 TYR A CA 1
ATOM 1441 C C . TYR A 1 186 ? -124.49813 -67.75054 -21.09739 1.000 236.78869 186 TYR A C 1
ATOM 1442 O O . TYR A 1 186 ? -125.14357 -68.77910 -21.32480 1.000 237.20014 186 TYR A O 1
ATOM 1451 N N . GLY A 1 187 ? -125.09186 -66.55970 -21.05396 1.000 268.98718 187 GLY A N 1
ATOM 1452 C CA . GLY A 1 187 ? -126.53275 -66.45168 -21.11887 1.000 267.15948 187 GLY A CA 1
ATOM 1453 C C . GLY A 1 187 ? -126.99017 -65.28529 -21.96950 1.000 266.71672 187 GLY A C 1
ATOM 1454 O O . GLY A 1 187 ? -126.19477 -64.45862 -22.41303 1.000 265.18192 187 GLY A O 1
ATOM 1455 N N . SER A 1 188 ? -128.29391 -65.24849 -22.20882 1.000 217.24604 188 SER A N 1
ATOM 1456 C CA . SER A 1 188 ? -128.89687 -64.16511 -22.96957 1.000 192.29127 188 SER A CA 1
ATOM 1457 C C . SER A 1 188 ? -130.05510 -63.60579 -22.14951 1.000 185.94612 188 SER A C 1
ATOM 1458 O O . SER A 1 188 ? -130.15910 -63.80962 -20.93376 1.000 191.81279 188 SER A O 1
ATOM 1461 N N . GLN A 1 189 ? -130.97582 -62.92126 -22.82217 1.000 179.98029 189 GLN A N 1
ATOM 1462 C CA . GLN A 1 189 ? -132.13068 -62.39308 -22.11283 1.000 187.26711 189 GLN A CA 1
ATOM 1463 C C . GLN A 1 189 ? -133.08238 -63.51164 -21.71113 1.000 200.40990 189 GLN A C 1
ATOM 1464 O O . GLN A 1 189 ? -133.67072 -63.46563 -20.62480 1.000 196.01490 189 GLN A O 1
ATOM 1470 N N . GLU A 1 190 ? -133.20057 -64.54534 -22.54818 1.000 218.46493 190 GLU A N 1
ATOM 1471 C CA . GLU A 1 190 ? -134.09635 -65.65565 -22.24479 1.000 222.91198 190 GLU A CA 1
ATOM 1472 C C . GLU A 1 190 ? -133.59347 -66.47153 -21.06070 1.000 217.66183 190 GLU A C 1
ATOM 1473 O O . GLU A 1 190 ? -134.36489 -66.80148 -20.15419 1.000 224.05669 190 GLU A O 1
ATOM 1479 N N . SER A 1 191 ? -132.29797 -66.76374 -21.02731 1.000 196.91517 191 SER A N 1
ATOM 1480 C CA . SER A 1 191 ? -131.70186 -67.52892 -19.93854 1.000 189.17467 191 SER A CA 1
ATOM 1481 C C . SER A 1 191 ? -130.28092 -67.02878 -19.78195 1.000 195.40552 191 SER A C 1
ATOM 1482 O O . SER A 1 191 ? -129.50823 -67.09328 -20.74032 1.000 189.72211 191 SER A O 1
ATOM 1485 N N . CYS A 1 192 ? -129.92929 -66.55877 -18.58830 1.000 211.13157 192 CYS A N 1
ATOM 1486 C CA . CYS A 1 192 ? -128.64804 -65.90225 -18.37256 1.000 227.39236 192 CYS A CA 1
ATOM 1487 C C . CYS A 1 192 ? -127.87185 -66.59217 -17.25902 1.000 246.84970 192 CYS A C 1
ATOM 1488 O O . CYS A 1 192 ? -128.39265 -66.77325 -16.15389 1.000 245.61144 192 CYS A O 1
ATOM 1491 N N . ILE A 1 193 ? -126.63474 -66.98875 -17.56109 1.000 259.94853 193 ILE A N 1
ATOM 1492 C CA . ILE A 1 193 ? -125.74281 -67.64593 -16.60829 1.000 263.70988 193 ILE A CA 1
ATOM 1493 C C . ILE A 1 193 ? -124.77640 -66.63253 -15.99923 1.00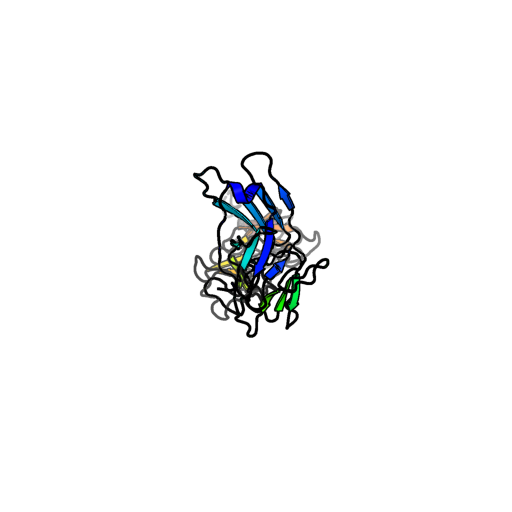0 269.98852 193 ILE A C 1
ATOM 1494 O O . ILE A 1 193 ? -124.16844 -65.83582 -16.72516 1.000 272.45004 193 ILE A O 1
ATOM 1499 N N . ASP A 1 194 ? -124.63465 -66.65867 -14.67001 1.000 271.36565 194 ASP A N 1
ATOM 1500 C CA . ASP A 1 194 ? -123.71438 -65.78893 -13.94074 1.000 246.50661 194 ASP A CA 1
ATOM 1501 C C . ASP A 1 194 ? -123.84147 -64.29102 -14.22957 1.000 240.99994 194 ASP A C 1
ATOM 1502 O O . ASP A 1 194 ? -122.84790 -63.63528 -14.56125 1.000 234.25171 194 ASP A O 1
ATOM 1507 N N . PRO A 1 195 ? -125.03970 -63.71940 -14.13654 1.000 208.40204 195 PRO A N 1
ATOM 1508 C CA . PRO A 1 195 ? -125.17100 -62.29597 -14.46331 1.000 189.96086 195 PRO A CA 1
ATOM 1509 C C . PRO A 1 195 ? -124.34807 -61.43700 -13.51395 1.000 186.53340 195 PRO A C 1
ATOM 1510 O O . PRO A 1 195 ? -124.34976 -61.63694 -12.29696 1.000 179.67910 195 PRO A O 1
ATOM 1514 N N . GLU A 1 196 ? -123.64028 -60.47082 -14.09270 1.000 182.75782 196 GLU A N 1
ATOM 1515 C CA . GLU A 1 196 ? -122.80489 -59.53856 -13.34409 1.000 173.74750 196 GLU A CA 1
ATOM 1516 C C . GLU A 1 196 ? -123.12317 -58.13813 -13.84205 1.000 161.52338 196 GLU A C 1
ATOM 1517 O O . GLU A 1 196 ? -122.96833 -57.86696 -15.05129 1.000 156.11680 196 GLU A O 1
ATOM 1523 N N . PRO A 1 197 ? -123.56847 -57.23313 -12.97491 1.000 160.52829 197 PRO A N 1
ATOM 1524 C CA . PRO A 1 197 ? -123.95955 -55.89626 -13.43269 1.000 162.61177 197 PRO A CA 1
ATOM 1525 C C . PRO A 1 197 ? -122.86366 -55.22509 -14.25058 1.000 147.70840 197 PRO A C 1
ATOM 1526 O O . PRO A 1 197 ? -121.66909 -55.41383 -14.00741 1.000 141.47425 197 PRO A O 1
ATOM 1530 N N . THR A 1 198 ? -123.29100 -54.43558 -15.23450 1.000 149.11167 198 THR A N 1
ATOM 1531 C CA . THR A 1 198 ? -122.37116 -53.68957 -16.07951 1.000 150.87129 198 THR A CA 1
ATOM 1532 C C . THR A 1 198 ? -122.04646 -52.37779 -15.38701 1.000 161.18763 198 THR A C 1
ATOM 1533 O O . THR A 1 198 ? -122.94916 -51.58285 -15.10457 1.000 159.18277 198 THR A O 1
ATOM 1537 N N . LYS A 1 199 ? -120.76714 -52.15117 -15.11919 1.000 163.87122 199 LYS A N 1
ATOM 1538 C CA . LYS A 1 199 ? -120.35924 -50.91249 -14.48003 1.000 166.84793 199 LYS A CA 1
ATOM 1539 C C . LYS A 1 199 ? -120.44266 -49.74868 -15.46510 1.000 163.74105 199 LYS A C 1
ATOM 1540 O O . LYS A 1 199 ? -120.22815 -49.90920 -16.67045 1.000 151.68927 199 LYS A O 1
ATOM 1546 N N . LEU A 1 200 ? -120.77507 -48.56798 -14.94457 1.000 162.83057 200 LEU A N 1
ATOM 1547 C CA . LEU A 1 200 ? -120.85111 -47.38824 -15.79122 1.000 171.66713 200 LEU A CA 1
ATOM 1548 C C . LEU A 1 200 ? -119.43443 -46.98739 -16.20758 1.000 207.06992 200 LEU A C 1
ATOM 1549 O O . LEU A 1 200 ? -118.49212 -47.13184 -15.42323 1.000 202.96416 200 LEU A O 1
ATOM 1554 N N . PRO A 1 201 ? -119.24698 -46.47312 -17.42295 1.000 227.40072 201 PRO A N 1
ATOM 1555 C CA . PRO A 1 201 ? -117.90149 -46.04932 -17.82453 1.000 219.04898 201 PRO A CA 1
ATOM 1556 C C . PRO A 1 201 ? -117.39696 -44.91017 -16.95646 1.000 220.00041 201 PRO A C 1
ATOM 1557 O O . PRO A 1 201 ? -118.15686 -44.00150 -16.58521 1.000 245.06535 201 PRO A O 1
ATOM 1561 N N . PRO A 1 202 ? -116.11273 -44.93325 -16.61281 1.000 224.35087 202 PRO A N 1
ATOM 1562 C CA . PRO A 1 202 ? -115.52724 -43.85023 -15.81769 1.000 218.68749 202 PRO A CA 1
ATOM 1563 C C . PRO A 1 202 ? -115.48121 -42.53083 -16.57357 1.000 210.63508 202 PRO A C 1
ATOM 1564 O O . PRO A 1 202 ? -115.34466 -42.49410 -17.79958 1.000 195.52520 202 PRO A O 1
ATOM 1568 N N . GLU A 1 203 ? -115.65407 -41.44173 -15.82206 1.000 205.71255 203 GLU A N 1
ATOM 1569 C CA . GLU A 1 203 ? -115.59136 -40.06517 -16.30794 1.000 213.48695 203 GLU A CA 1
ATOM 1570 C C . GLU A 1 203 ? -116.80525 -39.65298 -17.12628 1.000 194.08388 203 GLU A C 1
ATOM 1571 O O . GLU A 1 203 ? -116.77814 -38.60440 -17.77913 1.000 194.35860 203 GLU A O 1
ATOM 1577 N N . THR A 1 204 ? -117.87059 -40.44324 -17.10818 1.000 200.58625 204 THR A N 1
ATOM 1578 C CA . THR A 1 204 ? -119.10556 -40.07465 -17.78691 1.000 198.17045 204 THR A CA 1
ATOM 1579 C C . THR A 1 204 ? -120.20908 -39.87099 -16.75808 1.000 198.14956 204 THR A C 1
ATOM 1580 O O . THR A 1 204 ? -121.40066 -39.97244 -17.06505 1.000 185.04830 204 THR A O 1
ATOM 1584 N N . TYR A 1 205 ? -119.79323 -39.53849 -15.53425 1.000 202.34040 205 TYR A N 1
ATOM 1585 C CA . TYR A 1 205 ? -120.71227 -39.30201 -14.42696 1.000 203.59536 205 TYR A CA 1
ATOM 1586 C C . TYR A 1 205 ? -121.43242 -37.97394 -14.60071 1.000 205.48172 205 TYR A C 1
ATOM 1587 O O . TYR A 1 205 ? -122.58851 -37.82915 -14.20163 1.000 210.14828 205 TYR A O 1
ATOM 1596 N N . GLU A 1 206 ? -120.73562 -36.95731 -15.09170 1.000 199.09112 206 GLU A N 1
ATOM 1597 C CA . GLU A 1 206 ? -121.40299 -35.68586 -15.33766 1.000 198.37281 206 GLU A CA 1
ATOM 1598 C C . GLU A 1 206 ? -122.51201 -35.85540 -16.37153 1.000 208.64184 206 GLU A C 1
ATOM 1599 O O . GLU A 1 206 ? -123.56036 -35.20289 -16.29164 1.000 199.84198 206 GLU A O 1
ATOM 1605 N N . ASP A 1 207 ? -122.26128 -36.69409 -17.38028 1.000 213.95038 207 ASP A N 1
ATOM 1606 C CA . ASP A 1 207 ? -123.24239 -37.01133 -18.41996 1.000 205.36122 207 ASP A CA 1
ATOM 1607 C C . ASP A 1 207 ? -124.52744 -37.66762 -17.89026 1.000 205.26441 207 ASP A C 1
ATOM 1608 O O . ASP A 1 207 ? -125.60676 -37.42961 -18.44081 1.000 200.12034 207 ASP A O 1
ATOM 1613 N N . ILE A 1 208 ? -124.44032 -38.51884 -16.85585 1.000 214.34964 208 ILE A N 1
ATOM 1614 C CA . ILE A 1 208 ? -125.62423 -39.26493 -16.41066 1.000 223.15255 208 ILE A CA 1
ATOM 1615 C C . ILE A 1 208 ? -126.71250 -38.34268 -15.85753 1.000 210.77164 208 ILE A C 1
ATOM 1616 O O . ILE A 1 208 ? -126.43216 -37.30319 -15.25084 1.000 206.76440 208 ILE A O 1
ATOM 1621 N N . GLN A 1 209 ? -127.97487 -38.71893 -16.09667 1.000 205.52368 209 GLN A N 1
ATOM 1622 C CA . GLN A 1 209 ? -129.11838 -37.91292 -15.68758 1.000 199.96676 209 GLN A CA 1
ATOM 1623 C C . GLN A 1 209 ? -129.78643 -38.37037 -14.39064 1.000 200.05688 209 GLN A C 1
ATOM 1624 O O . GLN A 1 209 ? -129.81715 -37.62165 -13.41262 1.000 209.97828 209 GLN A O 1
ATOM 1630 N N . GLU A 1 210 ? -130.36725 -39.57579 -14.38302 1.000 193.71389 210 GLU A N 1
ATOM 1631 C CA . GLU A 1 210 ? -131.13232 -40.08480 -13.24965 1.000 198.09590 210 GLU A CA 1
ATOM 1632 C C . GLU A 1 210 ? -130.52355 -41.34850 -12.65633 1.000 198.30293 210 GLU A C 1
ATOM 1633 O O . GLU A 1 210 ? -130.02520 -42.20681 -13.39103 1.000 194.97757 210 GLU A O 1
ATOM 1639 N N . CYS A 1 211 ? -130.55079 -41.45134 -11.32671 1.000 217.23282 211 CYS A N 1
ATOM 1640 C CA . CYS A 1 211 ? -129.99504 -42.58963 -10.60318 1.000 215.92208 211 CYS A CA 1
ATOM 1641 C C . CYS A 1 211 ? -131.08764 -43.21300 -9.72658 1.000 208.34465 211 CYS A C 1
ATOM 1642 O O . CYS A 1 211 ? -132.09932 -42.57513 -9.42945 1.000 208.86730 211 CYS A O 1
ATOM 1645 N N . PHE A 1 212 ? -130.90240 -44.48151 -9.33386 1.000 185.39001 212 PHE A N 1
ATOM 1646 C CA . PHE A 1 212 ? -131.82692 -45.19127 -8.44169 1.000 169.57310 212 PHE A CA 1
ATOM 1647 C C . PHE A 1 212 ? -131.07719 -45.80220 -7.26397 1.000 167.50226 212 PHE A C 1
ATOM 1648 O O . PHE A 1 212 ? -130.06976 -46.49083 -7.46262 1.000 169.25435 212 PHE A O 1
ATOM 1656 N N . TRP A 1 213 ? -131.59062 -45.59879 -6.04758 1.000 153.13596 213 TRP A N 1
ATOM 1657 C CA . TRP A 1 213 ? -130.90862 -46.11533 -4.86624 1.000 159.47269 213 TRP A CA 1
ATOM 1658 C C . TRP A 1 213 ? -131.84912 -46.16058 -3.66165 1.000 153.04927 213 TRP A C 1
ATOM 1659 O O . TRP A 1 213 ? -132.60855 -45.21620 -3.42881 1.000 149.54261 213 TRP A O 1
ATOM 1670 N N . CYS A 1 214 ? -131.79057 -47.26753 -2.90641 1.000 142.05764 214 CYS A N 1
ATOM 1671 C CA . CYS A 1 214 ? -132.58517 -47.46070 -1.68124 1.000 156.45361 214 CYS A CA 1
ATOM 1672 C C . CYS A 1 214 ? -134.08371 -47.21931 -1.87674 1.000 166.33312 214 CYS A C 1
ATOM 1673 O O . CYS A 1 214 ? -134.70662 -46.42195 -1.16992 1.000 170.02906 214 CYS A O 1
ATOM 1676 N N . SER A 1 215 ? -134.66661 -47.92687 -2.84421 1.000 155.40513 215 SER A N 1
ATOM 1677 C CA . SER A 1 215 ? -136.09140 -47.87473 -3.17057 1.000 144.73980 215 SER A CA 1
ATOM 1678 C C . SER A 1 215 ? -136.58339 -46.49533 -3.59532 1.000 158.77441 215 SER A C 1
ATOM 1679 O O . SER A 1 215 ? -137.79604 -46.30596 -3.77093 1.000 155.49577 215 SER A O 1
ATOM 1682 N N . TYR A 1 216 ? -135.69044 -45.52226 -3.76274 1.000 170.82285 216 TYR A N 1
ATOM 1683 C CA . TYR A 1 216 ? -136.06317 -44.17482 -4.17645 1.000 154.58362 216 TYR A CA 1
ATOM 1684 C C . TYR A 1 216 ? -135.36320 -43.81716 -5.48694 1.000 154.04531 216 TYR A C 1
ATOM 1685 O O . TYR A 1 216 ? -134.14134 -43.96367 -5.59782 1.000 151.13699 216 TYR A O 1
ATOM 1694 N N . TYR A 1 217 ? -136.14080 -43.39533 -6.49021 1.000 175.06956 217 TYR A N 1
ATOM 1695 C CA . TYR A 1 217 ? -135.60300 -42.96376 -7.78370 1.000 186.41717 217 TYR A CA 1
ATOM 1696 C C . TYR A 1 217 ? -135.07770 -41.53136 -7.67271 1.000 197.78417 217 TYR A C 1
ATOM 1697 O O . TYR A 1 217 ? -135.86886 -40.58498 -7.59711 1.000 197.52306 217 TYR A O 1
ATOM 1706 N N . ILE A 1 218 ? -133.75030 -41.35179 -7.66920 1.000 215.13778 218 ILE A N 1
ATOM 1707 C CA . ILE A 1 218 ? -133.19889 -39.99653 -7.63873 1.000 219.62483 218 ILE A CA 1
ATOM 1708 C C . ILE A 1 218 ? -133.58137 -39.23931 -8.90067 1.000 220.91027 218 ILE A C 1
ATOM 1709 O O . ILE A 1 218 ? -133.39374 -39.72765 -10.02233 1.000 224.59331 218 ILE A O 1
ATOM 1714 N N . LYS A 1 219 ? -134.08606 -38.02381 -8.72493 1.000 217.89533 219 LYS A N 1
ATOM 1715 C CA . LYS A 1 219 ? -134.46082 -37.16852 -9.83984 1.000 215.21946 219 LYS A CA 1
ATOM 1716 C C . LYS A 1 219 ? -133.33386 -36.18369 -10.12683 1.000 219.21297 219 LYS A C 1
ATOM 1717 O O . LYS A 1 219 ? -132.92908 -35.41887 -9.24345 1.000 200.93884 219 LYS A O 1
ATOM 1723 N N . ASP A 1 220 ? -132.80776 -36.24118 -11.34761 1.000 222.31716 220 ASP A N 1
ATOM 1724 C CA . ASP A 1 220 ? -131.75408 -35.36668 -11.85288 1.000 218.29853 220 ASP A CA 1
ATOM 1725 C C . ASP A 1 220 ? -130.41508 -35.57023 -11.15794 1.000 209.90876 220 ASP A C 1
ATOM 1726 O O . ASP A 1 220 ? -129.54674 -34.69543 -11.22585 1.000 207.81250 220 ASP A O 1
ATOM 1731 N N . ALA A 1 221 ? -130.23503 -36.69882 -10.47554 1.000 203.50199 221 ALA A N 1
ATOM 1732 C CA . ALA A 1 221 ? -128.95536 -37.05386 -9.85950 1.000 199.80293 221 ALA A CA 1
ATOM 1733 C C . ALA A 1 221 ? -128.39503 -35.97570 -8.93031 1.000 209.72337 221 ALA A C 1
ATOM 1734 O O . ALA A 1 221 ? -127.17969 -35.78386 -8.85206 1.000 212.22876 221 ALA A O 1
ATOM 1736 N N . ASN A 1 222 ? -129.25397 -35.26122 -8.20509 1.000 209.97437 222 ASN A N 1
ATOM 1737 C CA . ASN A 1 222 ? -128.75239 -34.45935 -7.09528 1.000 204.53067 222 ASN A CA 1
ATOM 1738 C C . ASN A 1 222 ? -128.97197 -35.21544 -5.79647 1.000 203.83724 222 ASN A C 1
ATOM 1739 O O . ASN A 1 222 ? -130.10298 -35.57560 -5.45649 1.000 197.54827 222 ASN A O 1
ATOM 1744 N N . PHE A 1 223 ? -127.87396 -35.41801 -5.06324 1.000 224.07887 223 PHE A N 1
ATOM 1745 C CA . PHE A 1 223 ? -127.83450 -36.04937 -3.74725 1.000 229.44190 223 PHE A CA 1
ATOM 1746 C C . PHE A 1 223 ? -126.82146 -35.21568 -2.97122 1.000 240.22052 223 PHE A C 1
ATOM 1747 O O . PHE A 1 223 ? -125.67179 -35.62301 -2.79426 1.000 242.77672 223 PHE A O 1
ATOM 1755 N N . THR A 1 224 ? -127.24025 -34.04396 -2.50700 1.000 253.95721 224 THR A N 1
ATOM 1756 C CA . THR A 1 224 ? -126.27366 -33.15205 -1.87566 1.000 262.78512 224 THR A CA 1
ATOM 1757 C C . THR A 1 224 ? -125.58772 -33.73681 -0.63766 1.000 262.68770 224 THR A C 1
ATOM 1758 O O . THR A 1 224 ? -124.38846 -33.46121 -0.45928 1.000 269.73047 224 THR A O 1
ATOM 1762 N N . PRO A 1 225 ? -126.22822 -34.53086 0.22927 1.000 207.61999 225 PRO A N 1
ATOM 1763 C CA . PRO A 1 225 ? -125.48453 -35.10111 1.36361 1.000 198.73356 225 PRO A CA 1
ATOM 1764 C C . PRO A 1 225 ? -124.56476 -36.26862 1.02238 1.000 200.09580 225 PRO A C 1
ATOM 1765 O O . PRO A 1 225 ? -123.90882 -36.78870 1.93165 1.000 188.14975 225 PRO A O 1
ATOM 1769 N N . HIS A 1 226 ? -124.48533 -36.70296 -0.23509 1.000 197.85872 226 HIS A N 1
ATOM 1770 C CA . HIS A 1 226 ? -123.70183 -37.87610 -0.60761 1.000 191.65850 226 HIS A CA 1
ATOM 1771 C C . HIS A 1 226 ? -122.78645 -37.59201 -1.79180 1.000 206.88349 226 HIS A C 1
ATOM 1772 O O . HIS A 1 226 ? -123.00415 -36.65923 -2.56835 1.000 219.72358 226 HIS A O 1
ATOM 1779 N N . LYS A 1 227 ? -121.75278 -38.42612 -1.91429 1.000 208.27057 227 LYS A N 1
ATOM 1780 C CA . LYS A 1 227 ? -120.78442 -38.31813 -3.00012 1.000 218.79801 227 LYS A CA 1
ATOM 1781 C C . LYS A 1 227 ? -121.38255 -38.79746 -4.31993 1.000 222.42147 227 LYS A C 1
ATOM 1782 O O . LYS A 1 227 ? -121.82604 -39.94596 -4.42651 1.000 215.34796 227 LYS A O 1
ATOM 1788 N N . GLY A 1 228 ? -121.38968 -37.92446 -5.32602 1.000 226.88499 228 GLY A N 1
ATOM 1789 C CA . GLY A 1 228 ? -121.86521 -38.27937 -6.64469 1.000 216.89218 228 GLY A CA 1
ATOM 1790 C C . GLY A 1 228 ? -120.91116 -39.23071 -7.34717 1.000 224.71982 228 GLY A C 1
ATOM 1791 O O . GLY A 1 228 ? -119.69651 -39.19014 -7.12615 1.000 232.35695 228 GLY A O 1
ATOM 1792 N N . PRO A 1 229 ? -121.43933 -40.11103 -8.21586 1.000 222.61528 229 PRO A N 1
ATOM 1793 C CA . PRO A 1 229 ? -122.81688 -40.58602 -8.09765 1.000 217.20895 229 PRO A CA 1
ATOM 1794 C C . PRO A 1 229 ? -122.90468 -41.86042 -7.26600 1.000 220.07344 229 PRO A C 1
ATOM 1795 O O . PRO A 1 229 ? -121.91138 -42.26943 -6.66494 1.000 219.46465 229 PRO A O 1
ATOM 1799 N N . LEU A 1 230 ? -124.08060 -42.48185 -7.24925 1.000 204.46875 230 LEU A N 1
ATOM 1800 C CA . LEU A 1 230 ? -124.29917 -43.68313 -6.45804 1.000 187.31479 230 LEU A CA 1
ATOM 1801 C C . LEU A 1 230 ? -125.46297 -44.49753 -7.01477 1.000 187.80472 230 LEU A C 1
ATOM 1802 O O . LEU A 1 230 ? -126.42500 -43.94725 -7.55625 1.000 178.82438 230 LEU A O 1
ATOM 1807 N N . GLY A 1 231 ? -125.36280 -45.81687 -6.85907 1.000 185.69231 231 GLY A N 1
ATOM 1808 C CA . GLY A 1 231 ? -126.41822 -46.74414 -7.23074 1.000 184.07791 231 GLY A CA 1
ATOM 1809 C C . GLY A 1 231 ? -126.41535 -47.14514 -8.69346 1.000 184.84423 231 GLY A C 1
ATOM 1810 O O . GLY A 1 231 ? -125.35450 -47.39660 -9.27328 1.000 183.06399 231 GLY A O 1
ATOM 1811 N N . TRP A 1 232 ? -127.60271 -47.23480 -9.29258 1.000 179.49550 232 TRP A N 1
ATOM 1812 C CA . TRP A 1 232 ? -127.76246 -47.54953 -10.70847 1.000 167.71557 232 TRP A CA 1
ATOM 1813 C C . TRP A 1 232 ? -128.09016 -46.23787 -11.41573 1.000 177.77715 232 TRP A C 1
ATOM 1814 O O . TRP A 1 232 ? -129.09643 -45.59817 -11.08984 1.000 179.04938 232 TRP A O 1
ATOM 1825 N N . CYS A 1 233 ? -127.27201 -45.84734 -12.39695 1.000 169.24681 233 CYS A N 1
ATOM 1826 C CA . CYS A 1 233 ? -127.45609 -44.56489 -13.07000 1.000 169.91089 233 CYS A CA 1
ATOM 1827 C C . CYS A 1 233 ? -127.67601 -44.70856 -14.57568 1.000 159.93583 233 CYS A C 1
ATOM 1828 O O . CYS A 1 233 ? -127.02270 -45.52112 -15.23842 1.000 136.98018 233 CYS A O 1
ATOM 1831 N N . ARG A 1 234 ? -128.60208 -43.89502 -15.09902 1.000 176.12784 234 ARG A N 1
ATOM 1832 C CA . ARG A 1 234 ? -128.99771 -43.85710 -16.50970 1.000 180.71368 234 ARG A CA 1
ATOM 1833 C C . ARG A 1 234 ? -128.36092 -42.68110 -17.25122 1.000 202.19842 234 ARG A C 1
ATOM 1834 O O . ARG A 1 234 ? -128.60852 -41.52109 -16.90399 1.000 197.67229 234 ARG A O 1
ATOM 1842 N N . VAL A 1 235 ? -127.54314 -42.97502 -18.26067 1.000 246.96121 235 VAL A N 1
ATOM 1843 C CA . VAL A 1 235 ? -126.92901 -41.93120 -19.07942 1.000 243.90218 235 VAL A CA 1
ATOM 1844 C C . VAL A 1 235 ? -127.93925 -41.52866 -20.14563 1.000 239.09981 235 VAL A C 1
ATOM 1845 O O . VAL A 1 235 ? -128.43584 -42.37807 -20.89055 1.000 238.36955 235 VAL A O 1
ATOM 1849 N N . GLY A 1 236 ? -128.25601 -40.23674 -20.21875 1.000 207.14580 236 GLY A N 1
ATOM 1850 C CA . GLY A 1 236 ? -129.26115 -39.82792 -21.18466 1.000 201.42051 236 GLY A CA 1
ATOM 1851 C C . GLY A 1 236 ? -130.65030 -40.21767 -20.70997 1.000 206.29616 236 GLY A C 1
ATOM 1852 O O . GLY A 1 236 ? -130.95823 -40.17202 -19.51360 1.000 202.16209 236 GLY A O 1
ATOM 1853 N N . GLU A 1 237 ? -131.50917 -40.58815 -21.66092 1.000 208.67722 237 GLU A N 1
ATOM 1854 C CA . GLU A 1 237 ? -132.88844 -40.95443 -21.36404 1.000 194.71240 237 GLU A CA 1
ATOM 1855 C C . GLU A 1 237 ? -133.33044 -42.09556 -22.26946 1.000 182.04185 237 GLU A C 1
ATOM 1856 O O . GLU A 1 237 ? -132.80486 -42.28322 -23.36918 1.000 172.02653 237 GLU A O 1
ATOM 1862 N N . ASN A 1 238 ? -134.32587 -42.84485 -21.78822 1.000 193.60708 238 ASN A N 1
ATOM 1863 C CA . ASN A 1 238 ? -134.85718 -44.01744 -22.48766 1.000 189.91666 238 ASN A CA 1
ATOM 1864 C C . ASN A 1 238 ? -133.74761 -45.01494 -22.79946 1.000 187.15629 238 ASN A C 1
ATOM 1865 O O . ASN A 1 238 ? -133.67885 -45.57781 -23.89306 1.000 183.18809 238 ASN A O 1
ATOM 1870 N N . GLU A 1 239 ? -132.87482 -45.23566 -21.82836 1.000 187.90121 239 GLU A N 1
ATOM 1871 C CA . GLU A 1 239 ? -131.72004 -46.10451 -21.97483 1.000 192.63820 239 GLU A CA 1
ATOM 1872 C C . GLU A 1 239 ? -131.58197 -46.91611 -20.69677 1.000 195.24857 239 GLU A C 1
ATOM 1873 O O . GLU A 1 239 ? -132.19697 -46.58048 -19.67853 1.000 197.51268 239 GLU A O 1
ATOM 1879 N N . PRO A 1 240 ? -130.79843 -47.99552 -20.71596 1.000 181.30140 240 PRO A N 1
ATOM 1880 C CA . PRO A 1 240 ? -130.64541 -48.80031 -19.49903 1.000 191.79515 240 PRO A CA 1
ATOM 1881 C C . PRO A 1 240 ? -129.76374 -48.10984 -18.46678 1.000 178.01604 240 PRO A C 1
ATOM 1882 O O . PRO A 1 240 ? -129.05854 -47.13815 -18.74801 1.000 179.12292 240 PRO A O 1
ATOM 1886 N N . TYR A 1 241 ? -129.84324 -48.62567 -17.24146 1.000 173.39415 241 TYR A N 1
ATOM 1887 C CA . TYR A 1 241 ? -129.08862 -48.14327 -16.09396 1.000 166.85659 241 TYR A CA 1
ATOM 1888 C C . TYR A 1 241 ? -127.82579 -48.98058 -15.87925 1.000 174.33896 241 TYR A C 1
ATOM 1889 O O . TYR A 1 241 ? -127.80111 -50.17708 -16.18161 1.000 166.93624 241 TYR A O 1
ATOM 1898 N N . TYR A 1 242 ? -126.77722 -48.34892 -15.33328 1.000 177.50469 242 TYR A N 1
ATOM 1899 C CA . TYR A 1 242 ? -125.50764 -49.02259 -15.07023 1.000 168.37068 242 TYR A CA 1
ATOM 1900 C C . TYR A 1 242 ? -125.04423 -48.79024 -13.63280 1.000 169.78411 242 TYR A C 1
ATOM 1901 O O . TYR A 1 242 ? -125.28302 -47.73385 -13.03888 1.000 167.91423 242 TYR A O 1
ATOM 1910 N N . LEU A 1 243 ? -124.36103 -49.80460 -13.09358 1.000 170.15738 243 LEU A N 1
ATOM 1911 C CA . LEU A 1 243 ? -123.90945 -49.83052 -11.70142 1.000 161.26288 243 LEU A CA 1
ATOM 1912 C C . LEU A 1 243 ? -122.75182 -48.85643 -11.47215 1.000 177.30272 243 LEU A C 1
ATOM 1913 O O . LEU A 1 243 ? -121.70157 -48.96808 -12.11579 1.000 171.77454 243 LEU A O 1
ATOM 1918 N N . THR A 1 244 ? -122.93196 -47.91142 -10.54308 1.000 181.41773 244 THR A N 1
ATOM 1919 C CA . THR A 1 244 ? -121.88798 -46.93032 -10.25651 1.000 158.29293 244 THR A CA 1
ATOM 1920 C C . THR A 1 244 ? -121.22801 -47.16451 -8.89790 1.000 150.07089 244 THR A C 1
ATOM 1921 O O . THR A 1 244 ? -120.16230 -47.78596 -8.83645 1.000 153.87312 244 THR A O 1
ATOM 1925 N N . ASN A 1 245 ? -121.85674 -46.73060 -7.80232 1.000 158.32731 245 ASN A N 1
ATOM 1926 C CA . ASN A 1 245 ? -121.26510 -46.84304 -6.47023 1.000 181.47505 245 ASN A CA 1
ATOM 1927 C C . ASN A 1 245 ? -122.18089 -47.63460 -5.54265 1.000 180.08102 245 ASN A C 1
ATOM 1928 O O . ASN A 1 245 ? -123.31660 -47.22225 -5.28340 1.000 179.84112 245 ASN A O 1
ATOM 1933 N N . ARG A 1 246 ? -121.66959 -48.75519 -5.02842 1.000 201.27283 246 ARG A N 1
ATOM 1934 C CA . ARG A 1 246 ? -122.37892 -49.63096 -4.09212 1.000 210.68267 246 ARG A CA 1
ATOM 1935 C C . ARG A 1 246 ? -122.38253 -49.02516 -2.69326 1.000 208.19914 246 ARG A C 1
ATOM 1936 O O . ARG A 1 246 ? -121.37577 -49.07906 -1.98400 1.000 218.95109 246 ARG A O 1
ATOM 1944 N N . LYS A 1 247 ? -123.50418 -48.44631 -2.27497 1.000 203.16198 247 LYS A N 1
ATOM 1945 C CA . LYS A 1 247 ? -123.60709 -47.88291 -0.93625 1.000 198.00307 247 LYS A CA 1
ATOM 1946 C C . LYS A 1 247 ? -124.77995 -48.51667 -0.20027 1.000 199.94808 247 LYS A C 1
ATOM 1947 O O . LYS A 1 247 ? -125.87555 -48.65249 -0.756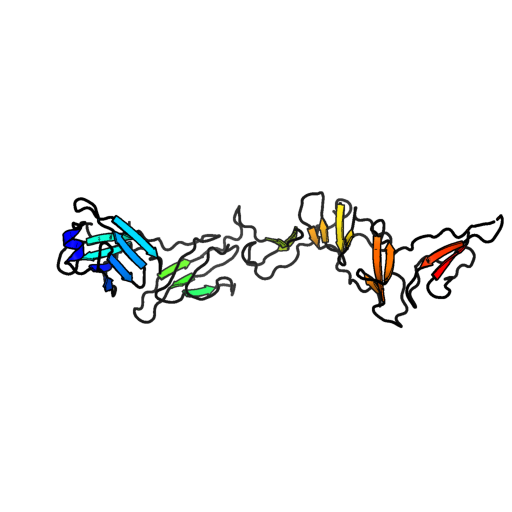26 1.000 191.18524 247 LYS A O 1
ATOM 1953 N N . SER A 1 248 ? -124.53237 -48.90617 1.04845 1.000 219.46873 248 SER A N 1
ATOM 1954 C CA . SER A 1 248 ? -125.53648 -49.55503 1.87917 1.000 215.62790 248 SER A CA 1
ATOM 1955 C C . SER A 1 248 ? -126.68404 -48.59703 2.15423 1.000 217.55420 248 SER A C 1
ATOM 1956 O O . SER A 1 248 ? -126.50669 -47.37508 2.19243 1.000 223.00131 248 SER A O 1
ATOM 1959 N N . CYS A 1 249 ? -127.87464 -49.15616 2.35536 1.000 193.60577 249 CYS A N 1
ATOM 1960 C CA . CYS A 1 249 ? -129.00378 -48.32668 2.73740 1.000 191.73094 249 CYS A CA 1
ATOM 1961 C C . CYS A 1 249 ? -129.11728 -48.18986 4.25044 1.000 177.23542 249 CYS A C 1
ATOM 1962 O O . CYS A 1 249 ? -130.20225 -47.88643 4.76188 1.000 135.40242 249 CYS A O 1
ATOM 1965 N N . VAL A 1 250 ? -128.00518 -48.38484 4.96775 1.000 187.89988 250 VAL A N 1
ATOM 1966 C CA . VAL A 1 250 ? -127.94184 -48.25154 6.41944 1.000 194.79497 250 VAL A CA 1
ATOM 1967 C C . VAL A 1 250 ? -126.68296 -47.48070 6.82123 1.000 194.01899 250 VAL A C 1
ATOM 1968 O O . VAL A 1 250 ? -125.66212 -48.08661 7.16620 1.000 200.50762 250 VAL A O 1
ATOM 1972 N N . GLN A 1 251 ? -126.71042 -46.15148 6.73951 1.000 190.07821 251 GLN A N 1
ATOM 1973 C CA . GLN A 1 251 ? -125.54749 -45.35767 7.15354 1.000 209.49748 251 GLN A CA 1
ATOM 1974 C C . GLN A 1 251 ? -125.55599 -45.24604 8.67584 1.000 211.51160 251 GLN A C 1
ATOM 1975 O O . GLN A 1 251 ? -126.07156 -44.28727 9.25558 1.000 210.76828 251 GLN A O 1
ATOM 1981 N N . GLY A 1 252 ? -124.97268 -46.24993 9.32359 1.000 205.35446 252 GLY A N 1
ATOM 1982 C CA . GLY A 1 252 ? -124.98973 -46.38112 10.78259 1.000 198.35785 252 GLY A CA 1
ATOM 1983 C C . GLY A 1 252 ? -126.20122 -47.18936 11.25106 1.000 212.10980 252 GLY A C 1
ATOM 1984 O O . GLY A 1 252 ? -126.21812 -48.40315 11.10357 1.000 209.24810 252 GLY A O 1
ATOM 1985 N N . GLY A 1 253 ? -127.18155 -46.51000 11.83090 1.000 204.90327 253 GLY A N 1
ATOM 1986 C CA . GLY A 1 253 ? -128.37889 -47.21029 12.24709 1.000 198.76841 253 GLY A CA 1
ATOM 1987 C C . GLY A 1 253 ? -129.60239 -46.51267 11.69332 1.000 200.15627 253 GLY A C 1
ATOM 1988 O O . GLY A 1 253 ? -130.61540 -46.36934 12.38457 1.000 197.50172 253 GLY A O 1
ATOM 1989 N N . VAL A 1 254 ? -129.5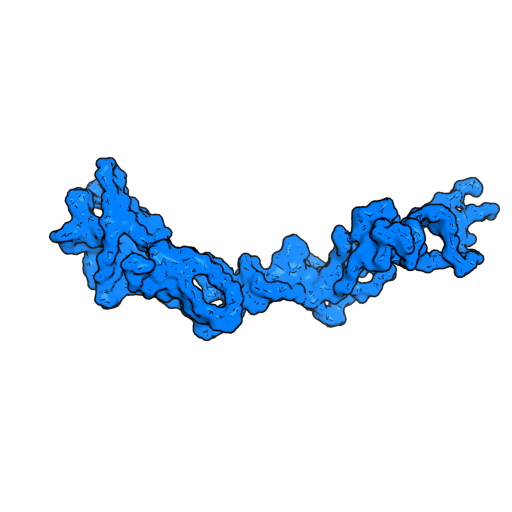0689 -46.05556 10.44393 1.000 209.62826 254 VAL A N 1
ATOM 1990 C CA . VAL A 1 254 ? -130.57657 -45.31986 9.77866 1.000 207.87951 254 VAL A CA 1
ATOM 1991 C C . VAL A 1 254 ? -130.91210 -45.98188 8.44419 1.000 203.53756 254 VAL A C 1
ATOM 1992 O O . VAL A 1 254 ? -130.00578 -46.28456 7.66155 1.000 204.89416 254 VAL A O 1
ATOM 1996 N N . GLN A 1 255 ? -132.20684 -46.17314 8.16566 1.000 180.37984 255 GLN A N 1
ATOM 1997 C CA . GLN A 1 255 ? -132.66313 -46.80158 6.92552 1.000 159.64669 255 GLN A CA 1
ATOM 1998 C C . GLN A 1 255 ? -133.44906 -45.87104 6.01005 1.000 154.40386 255 GLN A C 1
ATOM 1999 O O . GLN A 1 255 ? -134.42617 -45.24494 6.43701 1.000 142.02081 255 GLN A O 1
ATOM 2005 N N . ILE A 1 256 ? -133.05321 -45.84088 4.73940 1.000 159.35310 256 ILE A N 1
ATOM 2006 C CA . ILE A 1 256 ? -133.73062 -45.04908 3.71769 1.000 171.31727 256 ILE A CA 1
ATOM 2007 C C . ILE A 1 256 ? -134.98811 -45.76230 3.23345 1.000 171.01861 256 ILE A C 1
ATOM 2008 O O . ILE A 1 256 ? -134.94323 -46.93046 2.82827 1.000 155.35003 256 ILE A O 1
ATOM 2013 N N . GLY A 1 257 ? -136.11335 -45.06480 3.27952 1.000 179.66802 257 GLY A N 1
ATOM 2014 C CA . GLY A 1 257 ? -137.37884 -45.63951 2.88290 1.000 174.64122 257 GLY A CA 1
ATOM 2015 C C . GLY A 1 257 ? -138.17702 -46.12626 4.07476 1.000 171.77238 257 GLY A C 1
ATOM 2016 O O . GLY A 1 257 ? -137.63696 -46.42676 5.14204 1.000 176.81247 257 GLY A O 1
ATOM 2017 N N . SER A 1 258 ? -139.49028 -46.24648 3.85991 1.000 160.37118 258 SER A N 1
ATOM 2018 C CA . SER A 1 258 ? -140.43438 -46.70613 4.87474 1.000 189.09250 258 SER A CA 1
ATOM 2019 C C . SER A 1 258 ? -140.05238 -46.26581 6.28477 1.000 173.06669 258 SER A C 1
ATOM 2020 O O . SER A 1 258 ? -139.84051 -47.10989 7.15871 1.000 184.57457 258 SER A O 1
ATOM 2023 N N . GLY A 1 259 ? -139.92130 -44.95731 6.51882 1.000 163.19599 259 GLY A N 1
ATOM 2024 C CA . GLY A 1 259 ? -139.51190 -44.44457 7.80612 1.000 167.18545 259 GLY A CA 1
ATOM 2025 C C . GLY A 1 259 ? -140.49596 -43.45493 8.41563 1.000 175.34850 259 GLY A C 1
ATOM 2026 O O . GLY A 1 259 ? -141.47717 -43.04178 7.79148 1.000 168.53578 259 GLY A O 1
ATOM 2027 N N . GLU A 1 260 ? -140.25879 -43.14650 9.69404 1.000 178.15765 260 GLU A N 1
ATOM 2028 C CA . GLU A 1 260 ? -141.06194 -42.13432 10.37464 1.000 177.93423 260 GLU A CA 1
ATOM 2029 C C . GLU A 1 260 ? -140.87574 -40.74105 9.76771 1.000 188.98970 260 GLU A C 1
ATOM 2030 O O . GLU A 1 260 ? -141.84750 -39.98728 9.62659 1.000 182.03401 260 GLU A O 1
ATOM 2036 N N . VAL A 1 261 ? -139.64011 -40.37548 9.40620 1.000 193.37207 261 VAL A N 1
ATOM 2037 C CA . VAL A 1 261 ? -139.23579 -38.96919 9.31031 1.000 175.60548 261 VAL A CA 1
ATOM 2038 C C . VAL A 1 261 ? -138.90763 -38.61684 7.86227 1.000 174.52898 261 VAL A C 1
ATOM 2039 O O . VAL A 1 261 ? -137.91517 -39.09424 7.29843 1.000 171.49924 261 VA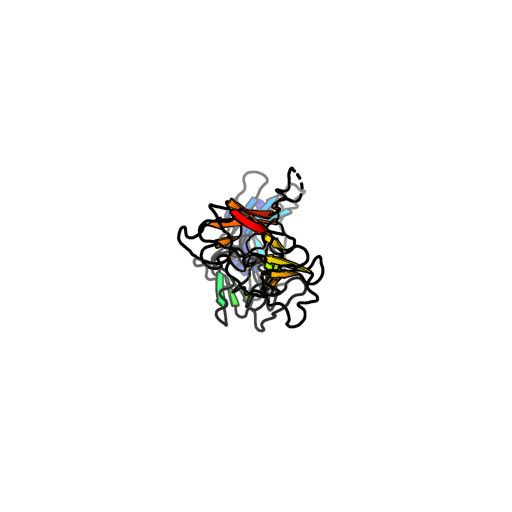L A O 1
ATOM 2043 N N . THR A 1 262 ? -139.75435 -37.78293 7.26834 1.000 180.87425 262 THR A N 1
ATOM 2044 C CA . THR A 1 262 ? -139.56001 -37.27191 5.91473 1.000 179.16443 262 THR A CA 1
ATOM 2045 C C . THR A 1 262 ? -138.41834 -36.25410 5.85646 1.000 171.52671 262 THR A C 1
ATOM 2046 O O . THR A 1 262 ? -138.35154 -35.34501 6.68915 1.000 163.23585 262 THR A O 1
ATOM 2050 N N . CYS A 1 263 ? -137.50591 -36.41229 4.90263 1.000 201.87207 263 CYS A N 1
ATOM 2051 C CA . CYS A 1 263 ? -136.41211 -35.44671 4.75523 1.000 202.28541 263 CYS A CA 1
ATOM 2052 C C . CYS A 1 263 ? -136.01678 -35.38169 3.27795 1.000 204.22820 263 CYS A C 1
ATOM 2053 O O . CYS A 1 263 ? -136.81660 -35.71814 2.39840 1.000 205.80019 263 CYS A O 1
ATOM 2056 N N . LEU A 1 264 ? -134.78051 -34.96007 2.99286 1.000 191.05888 264 LEU A N 1
ATOM 2057 C CA . LEU A 1 264 ? -134.36774 -34.74218 1.60715 1.000 190.27664 264 LEU A CA 1
ATOM 2058 C C . LEU A 1 264 ? -132.94958 -35.19193 1.29136 1.000 181.82508 264 LEU A C 1
ATOM 2059 O O . LEU A 1 264 ? -132.00432 -34.81316 1.98939 1.000 184.96809 264 LEU A O 1
ATOM 2064 N N . ILE A 1 265 ? -132.80582 -35.99269 0.23680 1.000 172.44715 265 ILE A N 1
ATOM 2065 C CA . ILE A 1 265 ? -131.48951 -36.31236 -0.30688 1.000 180.34173 265 ILE A CA 1
ATOM 2066 C C . ILE A 1 265 ? -131.37517 -35.53505 -1.61549 1.000 200.12936 265 ILE A C 1
ATOM 2067 O O . ILE A 1 265 ? -131.65718 -36.05720 -2.70153 1.000 187.92738 265 ILE A O 1
ATOM 2072 N N . GLY A 1 266 ? -131.00045 -34.26390 -1.50314 1.000 210.42321 266 GLY A N 1
ATOM 2073 C CA . GLY A 1 266 ? -130.94138 -33.34378 -2.61933 1.000 206.81490 266 GLY A CA 1
ATOM 2074 C C . GLY A 1 266 ? -132.32585 -32.78883 -2.87875 1.000 199.27941 266 GLY A C 1
ATOM 2075 O O . GLY A 1 266 ? -132.88039 -32.10337 -2.01432 1.000 197.65432 266 GLY A O 1
ATOM 2076 N N . THR A 1 267 ? -132.89462 -33.04729 -4.05549 1.000 193.59271 267 THR A N 1
ATOM 2077 C CA . THR A 1 267 ? -134.25288 -32.59126 -4.32948 1.000 181.62339 267 THR A CA 1
ATOM 2078 C C . THR A 1 267 ? -135.32562 -33.61462 -3.96081 1.000 187.36687 267 THR A C 1
ATOM 2079 O O . THR A 1 267 ? -136.41490 -33.23513 -3.51476 1.000 186.93179 267 THR A O 1
ATOM 2083 N N . THR A 1 268 ? -135.02032 -34.89705 -4.13539 1.000 181.37826 268 THR A N 1
ATOM 2084 C CA . THR A 1 268 ? -135.94408 -36.00095 -3.88372 1.000 183.24038 268 THR A CA 1
ATOM 2085 C C . THR A 1 268 ? -136.39171 -36.12188 -2.42741 1.000 181.46027 268 THR A C 1
ATOM 2086 O O . THR A 1 268 ? -135.56033 -36.15960 -1.51585 1.000 176.41959 268 THR A O 1
ATOM 2090 N N . LYS A 1 269 ? -137.71115 -36.13084 -2.20525 1.000 185.77001 269 LYS A N 1
ATOM 2091 C CA . LYS A 1 269 ? -138.25646 -36.29435 -0.85989 1.000 181.08344 269 LYS A CA 1
ATOM 2092 C C . LYS A 1 269 ? -138.18499 -37.76833 -0.45701 1.000 188.78390 269 LYS A C 1
ATOM 2093 O O . LYS A 1 269 ? -138.64362 -38.64075 -1.20146 1.000 190.04328 269 LYS A O 1
ATOM 2099 N N . ILE A 1 270 ? -137.61658 -38.04940 0.72184 1.000 182.95586 270 ILE A N 1
ATOM 2100 C CA . ILE A 1 270 ? -137.42495 -39.41368 1.21034 1.000 171.27808 270 ILE A CA 1
ATOM 2101 C C . ILE A 1 270 ? -137.99600 -39.58638 2.62120 1.000 175.13754 270 ILE A C 1
ATOM 2102 O O . ILE A 1 270 ? -138.28821 -38.61452 3.31896 1.000 182.57768 270 ILE A O 1
ATOM 2107 N N . LYS A 1 271 ? -138.16028 -40.84844 3.03665 1.000 174.06886 271 LYS A N 1
ATOM 2108 C CA . LYS A 1 271 ? -138.60420 -41.20236 4.37950 1.000 171.08778 271 LYS A CA 1
ATOM 2109 C C . LYS A 1 271 ? -137.50603 -42.02763 5.04268 1.000 171.47056 271 LYS A C 1
ATOM 2110 O O . LYS A 1 271 ? -136.87121 -42.86552 4.39341 1.000 163.53904 271 LYS A O 1
ATOM 2116 N N . VAL A 1 272 ? -137.31014 -41.81079 6.34869 1.000 167.48750 272 VAL A N 1
ATOM 2117 C CA . VAL A 1 272 ? -136.21978 -42.41805 7.11130 1.000 164.89252 272 VAL A CA 1
ATOM 2118 C C . VAL A 1 272 ? -136.68271 -43.00377 8.44409 1.000 163.05383 272 VAL A C 1
ATOM 2119 O O . VAL A 1 272 ? -137.46996 -42.38678 9.16897 1.000 163.66597 272 VAL A O 1
ATOM 2123 N N . GLY A 1 273 ? -136.18184 -44.19714 8.76177 1.000 156.98548 273 GLY A N 1
ATOM 2124 C CA . GLY A 1 273 ? -136.61132 -44.92574 9.94357 1.000 152.12176 273 GLY A CA 1
ATOM 2125 C C . GLY A 1 273 ? -135.45887 -45.43466 10.78993 1.000 149.60739 273 GLY A C 1
ATOM 2126 O O . GLY A 1 273 ? -134.37395 -45.72305 10.28592 1.000 150.21810 273 GLY A O 1
ATOM 2127 N N . ASN A 1 274 ? -135.71010 -45.53070 12.10615 1.000 166.50064 274 ASN A N 1
ATOM 2128 C CA . ASN A 1 274 ? -134.72846 -45.95302 13.12445 1.000 178.67559 274 ASN A CA 1
ATOM 2129 C C . ASN A 1 274 ? -134.41031 -47.44210 13.06565 1.000 182.78256 274 ASN A C 1
ATOM 2130 O O . ASN A 1 274 ? -135.16037 -48.27173 13.58698 1.000 184.01570 274 ASN A O 1
ATOM 2135 N N . PHE A 1 275 ? -133.28315 -47.78997 12.44292 1.000 185.65885 275 PHE A N 1
ATOM 2136 C CA . PHE A 1 275 ? -132.85412 -49.18430 12.44029 1.000 178.84686 275 PHE A CA 1
ATOM 2137 C C . PHE A 1 275 ? -132.42376 -49.61608 13.83305 1.000 178.59032 275 PHE A C 1
ATOM 2138 O O . PHE A 1 275 ? -132.93718 -50.59724 14.38334 1.000 179.15437 275 PHE A O 1
ATOM 2146 N N . ASN A 1 276 ? -131.47767 -48.89522 14.42007 1.000 192.43498 276 ASN A N 1
ATOM 2147 C CA . ASN A 1 276 ? -131.03060 -49.17257 15.77391 1.000 187.90223 276 ASN A CA 1
ATOM 2148 C C . ASN A 1 276 ? -131.51599 -48.06201 16.70107 1.000 174.31121 276 ASN A C 1
ATOM 2149 O O . ASN A 1 276 ? -131.22471 -46.88199 16.47157 1.000 151.69255 276 ASN A O 1
ATOM 2154 N N . GLU A 1 277 ? -132.28161 -48.45184 17.72533 1.000 177.53485 277 GLU A N 1
ATOM 2155 C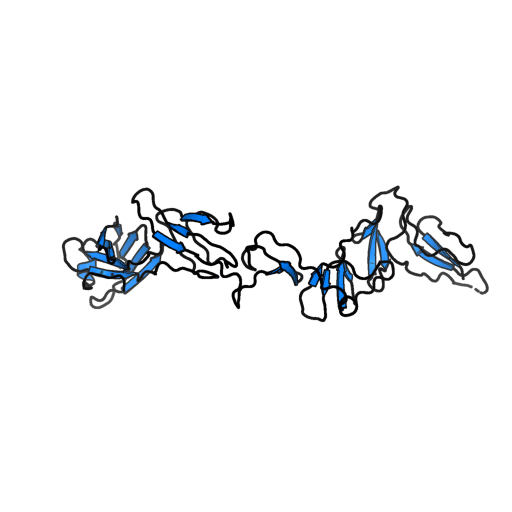 CA . GLU A 1 277 ? -132.84755 -47.50114 18.68147 1.000 188.20295 277 GLU A CA 1
ATOM 2156 C C . GLU A 1 277 ? -131.77985 -46.63367 19.34235 1.000 202.95318 277 GLU A C 1
ATOM 2157 O O . GLU A 1 277 ? -131.95953 -45.41750 19.47917 1.000 192.71358 277 GLU A O 1
ATOM 2163 N N . THR A 1 278 ? -130.66110 -47.23498 19.75659 1.000 225.10201 278 THR A N 1
ATOM 2164 C CA . THR A 1 278 ? -129.60504 -46.52355 20.47008 1.000 193.13632 278 THR A CA 1
ATOM 2165 C C . THR A 1 278 ? -128.35711 -46.29136 19.61968 1.000 179.10478 278 THR A C 1
ATOM 2166 O O . THR A 1 278 ? -127.24896 -46.19722 20.15158 1.000 193.61997 278 THR A O 1
ATOM 2170 N N . ALA A 1 279 ? -128.51682 -46.18322 18.30474 1.000 178.08064 279 ALA A N 1
ATOM 2171 C CA . ALA A 1 279 ? -127.39615 -45.89558 17.42278 1.000 178.31446 279 ALA A CA 1
ATOM 2172 C C . ALA A 1 279 ? -127.21696 -44.38569 17.36357 1.000 174.62638 279 ALA A C 1
ATOM 2173 O O . ALA A 1 279 ? -128.18287 -43.65033 17.14203 1.000 163.20114 279 ALA A O 1
ATOM 2175 N N . ILE A 1 280 ? -125.99227 -43.92536 17.58084 1.000 168.90527 280 ILE A N 1
ATOM 2176 C CA . ILE A 1 280 ? -125.67956 -42.50223 17.57958 1.000 163.94666 280 ILE A CA 1
ATOM 2177 C C . ILE A 1 280 ? -124.88120 -42.23138 16.31024 1.000 163.91779 280 ILE A C 1
ATOM 2178 O O . ILE A 1 280 ? -123.67868 -42.50958 16.24745 1.000 176.18882 280 ILE A O 1
ATOM 2183 N N . SER A 1 281 ? -125.55046 -41.70185 15.28786 1.000 167.54788 281 SER A N 1
ATOM 2184 C CA . SER A 1 281 ? -124.90133 -41.37310 14.02906 1.000 158.06730 281 SER A CA 1
ATOM 2185 C C . SER A 1 281 ? -125.58607 -40.15055 13.42947 1.000 165.52276 281 SER A C 1
ATOM 2186 O O . SER A 1 281 ? -126.57103 -39.63419 13.96636 1.000 164.99130 281 SER A O 1
ATOM 2189 N N . PHE A 1 282 ? -125.05717 -39.69199 12.29670 1.000 160.02452 282 PHE A N 1
ATOM 2190 C CA . PHE A 1 282 ? -125.56472 -38.49867 11.62586 1.000 165.83891 282 PHE A CA 1
ATOM 2191 C C . PHE A 1 282 ? -126.63920 -38.84582 10.60198 1.000 181.40502 282 PHE A C 1
ATOM 2192 O O . PHE A 1 282 ? -126.55224 -39.87199 9.91941 1.000 193.19342 282 PHE A O 1
ATOM 2200 N N . MET A 1 283 ? -127.66154 -37.99463 10.52644 1.000 183.71927 283 MET A N 1
ATOM 2201 C CA . MET A 1 283 ? -128.75275 -38.18650 9.58298 1.000 181.91680 283 MET A CA 1
ATOM 2202 C C . MET A 1 283 ? -128.20576 -38.32633 8.16138 1.000 180.71936 283 MET A C 1
ATOM 2203 O O . MET A 1 283 ? -127.24268 -37.63891 7.79873 1.000 192.91941 283 MET A O 1
ATOM 2208 N N . PRO A 1 284 ? -128.79078 -39.19325 7.32645 1.000 167.79180 284 PRO A N 1
ATOM 2209 C CA . PRO A 1 284 ? -128.28489 -39.35258 5.95701 1.000 180.21823 284 PRO A CA 1
ATOM 2210 C C . PRO A 1 284 ? -128.99125 -38.46219 4.94860 1.000 177.73142 284 PRO A C 1
ATOM 2211 O O . PRO A 1 284 ? -128.87925 -38.68907 3.74137 1.000 176.62626 284 PRO A O 1
ATOM 2215 N N . CYS A 1 285 ? -129.71933 -37.45354 5.41329 1.000 175.77713 285 CYS A N 1
ATOM 2216 C CA . CYS A 1 285 ? -130.44838 -36.57756 4.51552 1.000 179.90331 285 CYS A CA 1
ATOM 2217 C C . CYS A 1 285 ? -130.42679 -35.15330 5.03994 1.000 171.37142 285 CYS A C 1
ATOM 2218 O O . CYS A 1 285 ? -130.12271 -34.89623 6.20493 1.000 152.32989 285 CYS A O 1
ATOM 2221 N N . ASN A 1 286 ? -130.74415 -34.21617 4.14599 1.000 171.93524 286 ASN A N 1
ATOM 2222 C CA . ASN A 1 286 ? -130.81199 -32.83136 4.57501 1.000 176.28141 286 ASN A CA 1
ATOM 2223 C C . ASN A 1 286 ? -132.18126 -32.56542 5.19911 1.000 182.34263 286 ASN A C 1
ATOM 2224 O O . ASN A 1 286 ? -133.18690 -33.15731 4.79196 1.000 172.58582 286 ASN A O 1
ATOM 2229 N N . PRO A 1 287 ? -132.24548 -31.68048 6.18701 1.000 188.57669 287 PRO A N 1
ATOM 2230 C CA . PRO A 1 287 ? -133.50296 -31.45908 6.90419 1.000 188.56010 287 PRO A CA 1
ATOM 2231 C C . PRO A 1 287 ? -134.45922 -30.53797 6.15657 1.000 189.50419 287 PRO A C 1
ATOM 2232 O O . PRO A 1 287 ? -134.12180 -29.89967 5.15885 1.000 194.76168 287 PRO A O 1
ATOM 2236 N N . ILE A 1 288 ? -135.68618 -30.49478 6.66812 1.000 181.30004 288 ILE A N 1
ATOM 2237 C CA . ILE A 1 288 ? -136.75008 -29.64499 6.15440 1.000 181.81163 288 ILE A CA 1
ATOM 2238 C C . ILE A 1 288 ? -136.94022 -28.47275 7.11650 1.000 191.80851 288 ILE A C 1
ATOM 2239 O O . ILE A 1 288 ? -137.04738 -28.67419 8.33263 1.000 198.67164 288 ILE A O 1
ATOM 2244 N N . LYS A 1 289 ? -137.00270 -27.25638 6.57970 1.000 184.91549 289 LYS A N 1
ATOM 2245 C CA . LYS A 1 289 ? -137.11132 -26.06137 7.41010 1.000 189.40061 289 LYS A CA 1
ATOM 2246 C C . LYS A 1 289 ? -138.56064 -25.80560 7.82329 1.000 188.86343 289 LYS A C 1
ATOM 2247 O O . LYS A 1 289 ? -139.50270 -26.16884 7.11498 1.000 199.84119 289 LYS A O 1
ATOM 2253 N N . GLU A 1 290 ? -138.73398 -25.16522 8.98031 1.000 190.27824 290 GLU A N 1
ATOM 2254 C CA . GLU A 1 290 ? -140.05992 -24.82931 9.49575 1.000 203.97787 290 GLU A CA 1
ATOM 2255 C C . GLU A 1 290 ? -140.02896 -23.44191 10.11463 1.000 204.39360 290 GLU A C 1
ATOM 2256 O O . GLU A 1 290 ? -139.22346 -23.17280 11.01025 1.000 191.32175 290 GLU A O 1
ATOM 2262 N N . ALA A 1 291 ? -140.90774 -22.56661 9.63172 1.000 205.58468 291 ALA A N 1
ATOM 2263 C CA . ALA A 1 291 ? -140.96060 -21.19035 10.10124 1.000 209.32873 291 ALA A CA 1
ATOM 2264 C C . ALA A 1 291 ? -141.80750 -21.11736 11.36310 1.000 216.03560 291 ALA A C 1
ATOM 2265 O O . ALA A 1 291 ? -143.00533 -21.41875 11.33398 1.000 225.21317 291 ALA A O 1
ATOM 2267 N N . SER A 1 292 ? -141.18343 -20.73409 12.47066 1.000 213.29996 292 SER A N 1
ATOM 2268 C CA . SER A 1 292 ? -141.86771 -20.59641 13.74623 1.000 214.09674 292 SER A CA 1
ATOM 2269 C C . SER A 1 292 ? -142.00425 -19.13979 14.16475 1.000 229.87350 292 SER A C 1
ATOM 2270 O O . SER A 1 292 ? -142.42755 -18.86527 15.29255 1.000 236.79582 292 SER A O 1
ATOM 2273 N N . ARG A 1 293 ? -141.66979 -18.20118 13.27960 1.000 248.23501 293 ARG A N 1
ATOM 2274 C CA . ARG A 1 293 ? -141.77180 -16.77225 13.57259 1.000 260.88257 293 ARG A CA 1
ATOM 2275 C C . ARG A 1 293 ? -143.22611 -16.33882 13.47062 1.000 269.45628 293 ARG A C 1
ATOM 2276 O O . ARG A 1 293 ? -143.72917 -15.99917 12.39833 1.000 268.64848 293 ARG A O 1
ATOM 2284 N N . GLY A 1 294 ? -143.91509 -16.36643 14.60630 1.000 234.78561 294 GLY A N 1
ATOM 2285 C CA . GLY A 1 294 ? -145.29292 -15.95168 14.66126 1.000 220.39432 294 GLY A CA 1
ATOM 2286 C C . GLY A 1 294 ? -145.33751 -14.46273 14.93124 1.000 211.89655 294 GLY A C 1
ATOM 2287 O O . GLY A 1 294 ? -145.11513 -13.64190 14.03558 1.000 205.78528 294 GLY A O 1
ATOM 2288 N N . PRO A 1 295 ? -145.62260 -14.08105 16.18457 1.000 217.62643 295 PRO A N 1
ATOM 2289 C CA . PRO A 1 295 ? -145.66362 -12.67545 16.59996 1.000 212.61045 295 PRO A CA 1
ATOM 2290 C C . PRO A 1 295 ? -144.31265 -12.15005 17.09976 1.000 185.58319 295 PRO A C 1
ATOM 2291 O O . PRO A 1 295 ? -143.43940 -11.77752 16.31235 1.000 161.99679 295 PRO A O 1
ATOM 2295 N N . THR A 1 299 ? -136.81450 -7.79317 16.53422 1.000 236.01097 299 THR A N 1
ATOM 2296 C CA . THR A 1 299 ? -138.05028 -8.54714 16.70883 1.000 246.55669 299 THR A CA 1
ATOM 2297 C C . THR A 1 299 ? -137.94196 -9.48664 17.90560 1.000 260.58024 299 THR A C 1
ATOM 2298 O O . THR A 1 299 ? -137.77292 -9.04230 19.04090 1.000 262.62761 299 THR A O 1
ATOM 2302 N N . THR A 1 300 ? -138.02389 -10.78891 17.64607 1.000 266.14614 300 THR A N 1
ATOM 2303 C CA . THR A 1 300 ? -137.97235 -11.79188 18.70240 1.000 268.99051 300 THR A CA 1
ATOM 2304 C C . THR A 1 300 ? -137.05269 -12.92163 18.24969 1.000 265.49708 300 THR A C 1
ATOM 2305 O O . THR A 1 300 ? -136.33821 -12.80235 17.24945 1.000 259.46172 300 THR A O 1
ATOM 2309 N N . CYS A 1 301 ? -137.06729 -14.03127 18.98718 1.000 268.72733 301 CYS A N 1
ATOM 2310 C CA . CYS A 1 301 ? -136.24877 -15.18237 18.62611 1.000 254.29265 301 CYS A CA 1
ATOM 2311 C C . CYS A 1 301 ? -136.89525 -15.90079 17.45135 1.000 243.75811 301 CYS A C 1
ATOM 2312 O O . CYS A 1 301 ? -138.00545 -16.42841 17.57701 1.000 239.83868 301 CYS A O 1
ATOM 2315 N N . THR A 1 302 ? -136.21105 -15.92334 16.31207 1.000 232.35145 302 THR A N 1
ATOM 2316 C CA . THR A 1 302 ? -136.69987 -16.62996 15.13780 1.000 222.89067 302 THR A CA 1
ATOM 2317 C C . THR A 1 302 ? -135.80898 -17.84046 14.91286 1.000 214.16642 302 THR A C 1
ATOM 2318 O O . THR A 1 302 ? -134.59246 -17.69909 14.74889 1.000 208.59229 302 THR A O 1
ATOM 2322 N N . TYR A 1 303 ? -136.41302 -19.02114 14.90442 1.000 215.14954 303 TYR A N 1
ATOM 2323 C CA . TYR A 1 303 ? -135.69823 -20.25940 14.65611 1.000 199.36659 303 TYR A CA 1
ATOM 2324 C C . TYR A 1 303 ? -136.41147 -21.06544 13.58139 1.000 196.87145 303 TYR A C 1
ATOM 2325 O O . TYR A 1 303 ? -137.59174 -20.85460 13.29243 1.000 207.45854 303 TYR A O 1
ATOM 2334 N N . LYS A 1 304 ? -135.66373 -21.97489 12.96930 1.000 194.79061 304 LYS A N 1
ATOM 2335 C CA . LYS A 1 304 ? -136.19295 -22.90182 11.98337 1.000 190.47950 304 LYS A CA 1
ATOM 2336 C C . LYS A 1 304 ? -135.95052 -24.28686 12.56207 1.000 187.25157 304 LYS A C 1
ATOM 2337 O O . LYS A 1 304 ? -134.91985 -24.51370 13.20231 1.000 187.05246 304 LYS A O 1
ATOM 2343 N N . TYR A 1 305 ? -136.86847 -25.22567 12.33898 1.000 184.83255 305 TYR A N 1
ATOM 2344 C CA . TYR A 1 305 ? -136.70292 -26.52724 12.97289 1.000 188.63193 305 TYR A CA 1
ATOM 2345 C C . TYR A 1 305 ? -137.14086 -27.66336 12.06021 1.000 192.46658 305 TYR A C 1
ATOM 2346 O O . TYR A 1 305 ? -137.99094 -27.49486 11.18317 1.000 189.36909 305 TYR A O 1
ATOM 2355 N N . ALA A 1 306 ? -136.50628 -28.81942 12.26253 1.000 180.89364 306 ALA A N 1
ATOM 2356 C CA . ALA A 1 306 ? -136.77555 -30.04321 11.52090 1.000 185.02862 306 ALA A CA 1
ATOM 2357 C C . ALA A 1 306 ? -136.94417 -31.22937 12.46323 1.000 181.17993 306 ALA A C 1
ATOM 2358 O O . ALA A 1 306 ? -136.21211 -31.35145 13.45046 1.000 185.90837 306 ALA A O 1
ATOM 2360 N N . LYS A 1 307 ? -137.92240 -32.08782 12.17425 1.000 186.36185 307 LYS A N 1
ATOM 2361 C CA . LYS A 1 307 ? -138.09697 -33.30512 12.95731 1.000 176.00049 307 LYS A CA 1
ATOM 2362 C C . LYS A 1 307 ? -136.93381 -34.25341 12.69501 1.000 178.86657 307 LYS A C 1
ATOM 2363 O O . LYS A 1 307 ? -136.49755 -34.42099 11.55164 1.000 169.40894 307 LYS A O 1
ATOM 2369 N N . THR A 1 308 ? -136.45863 -34.91293 13.75073 1.000 185.16867 308 THR A N 1
ATOM 2370 C CA . THR A 1 308 ? -135.34025 -35.83452 13.61545 1.000 172.90729 308 THR A CA 1
ATOM 2371 C C . THR A 1 308 ? -135.57461 -37.07182 14.46629 1.000 165.84343 308 THR A C 1
ATOM 2372 O O . THR A 1 308 ? -136.35055 -37.06430 15.42534 1.000 166.49307 308 THR A O 1
ATOM 2376 N N . LEU A 1 309 ? -134.88427 -38.14095 14.08696 1.000 160.84811 309 LEU A N 1
ATOM 2377 C CA . LEU A 1 309 ? -134.95070 -39.41554 14.77617 1.000 166.92112 309 LEU A CA 1
ATOM 2378 C C . LEU A 1 309 ? -134.08595 -39.42455 16.03794 1.000 165.06757 309 LEU A C 1
ATOM 2379 O O . LEU A 1 309 ? -133.14570 -38.63868 16.18631 1.000 180.53848 309 LEU A O 1
ATOM 2384 N N . LYS A 1 310 ? -134.42734 -40.33136 16.95640 1.000 144.09453 310 LYS A N 1
ATOM 2385 C CA . LYS A 1 310 ? -133.68239 -40.48832 18.20543 1.000 163.08288 310 LYS A CA 1
ATOM 2386 C C . LYS A 1 310 ? -132.19941 -40.79126 17.98468 1.000 184.46544 310 LYS A C 1
ATOM 2387 O O . LYS A 1 310 ? -131.84272 -41.71240 17.24306 1.000 172.50727 310 LYS A O 1
ATOM 2393 N N . ASN A 1 311 ? -131.34134 -40.00895 18.64812 1.000 197.93787 311 ASN A N 1
ATOM 2394 C CA . ASN A 1 311 ? -129.87799 -40.08332 18.56549 1.000 187.52204 311 ASN A CA 1
ATOM 2395 C C . ASN A 1 311 ? -129.33368 -39.81863 17.16760 1.000 182.21559 311 ASN A C 1
ATOM 2396 O O . ASN A 1 311 ? -128.18335 -40.16268 16.87642 1.000 180.16891 311 ASN A O 1
ATOM 2401 N N . LYS A 1 312 ? -130.12883 -39.22576 16.28650 1.000 179.87674 312 LYS A N 1
ATOM 2402 C CA . LYS A 1 312 ? -129.69524 -38.90959 14.93457 1.000 176.86958 312 LYS A CA 1
ATOM 2403 C C . LYS A 1 312 ? -129.67087 -37.39372 14.79839 1.000 175.80938 312 LYS A C 1
ATOM 2404 O O . LYS A 1 312 ? -130.65615 -36.72375 15.12601 1.000 176.11807 312 LYS A O 1
ATOM 2410 N N . ILE A 1 313 ? -128.54728 -36.85601 14.33033 1.000 165.35177 313 ILE A N 1
ATOM 2411 C CA . ILE A 1 313 ? -128.34788 -35.41571 14.22164 1.000 173.73179 313 ILE A CA 1
ATOM 2412 C C . ILE A 1 313 ? -127.98394 -35.04867 12.78457 1.000 180.54776 313 ILE A C 1
ATOM 2413 O O . ILE A 1 313 ? -127.08883 -35.66352 12.19226 1.000 189.52117 313 ILE A O 1
ATOM 2418 N N . TYR A 1 314 ? -128.70118 -34.07537 12.21367 1.000 186.93144 314 TYR A N 1
ATOM 2419 C CA . TYR A 1 314 ? -128.34775 -33.55847 10.89475 1.000 193.04981 314 TYR A CA 1
ATOM 2420 C C . TYR A 1 314 ? -126.97113 -32.87690 10.95418 1.000 191.90914 314 TYR A C 1
ATOM 2421 O O . TYR A 1 314 ? -126.51880 -32.42881 12.01030 1.000 185.82732 314 TYR A O 1
ATOM 2430 N N . ASP A 1 315 ? -126.29487 -32.80542 9.80022 1.000 197.36579 315 ASP A N 1
ATOM 2431 C CA . ASP A 1 315 ? -124.93556 -32.25248 9.76223 1.000 181.61520 315 ASP A CA 1
ATOM 2432 C C . ASP A 1 315 ? -124.85550 -30.78102 10.16835 1.000 174.73245 315 ASP A C 1
ATOM 2433 O O . ASP A 1 315 ? -123.87740 -30.36400 10.79907 1.000 186.58118 315 ASP A O 1
ATOM 2438 N N . GLU A 1 316 ? -125.85270 -29.97747 9.80416 1.000 172.95852 316 GLU A N 1
ATOM 2439 C CA . GLU A 1 316 ? -125.80685 -28.53900 10.07146 1.000 179.45255 316 GLU A CA 1
ATOM 2440 C C . GLU A 1 316 ? -125.75321 -28.19230 11.55776 1.000 174.29207 316 GLU A C 1
ATOM 2441 O O . GLU A 1 316 ? -126.69678 -28.46478 12.30484 1.000 185.41450 316 GLU A O 1
ATOM 2447 N N . LYS A 1 317 ? -124.66163 -27.55995 11.97920 1.000 167.45954 317 LYS A N 1
ATOM 2448 C CA . LYS A 1 317 ? -124.57689 -27.05340 13.33936 1.000 170.86538 317 LYS A CA 1
ATOM 2449 C C . LYS A 1 317 ? -125.26727 -25.69883 13.36211 1.000 174.41220 317 LYS A C 1
ATOM 2450 O O . LYS A 1 317 ? -125.25257 -24.96627 12.36795 1.000 176.36004 317 LYS A O 1
ATOM 2456 N N . ASP A 1 318 ? -125.90062 -25.36691 14.48414 1.000 176.32794 318 ASP A N 1
ATOM 2457 C CA . ASP A 1 318 ? -126.46438 -24.02950 14.57069 1.000 173.21834 318 ASP A CA 1
ATOM 2458 C C . ASP A 1 318 ? -125.34607 -22.99955 14.51537 1.000 168.45822 318 ASP A C 1
ATOM 2459 O O . ASP A 1 318 ? -124.30071 -23.15933 15.14945 1.000 167.93110 318 ASP A O 1
ATOM 2464 N N . ARG A 1 319 ? -125.55970 -21.95281 13.71789 1.000 182.18863 319 ARG A N 1
ATOM 2465 C CA . ARG A 1 319 ? -124.54685 -20.91362 13.57143 1.000 177.84358 319 ARG A CA 1
ATOM 2466 C C . ARG A 1 319 ? -124.38240 -20.12165 14.86420 1.000 172.62242 319 ARG A C 1
ATOM 2467 O O . ARG A 1 319 ? -123.26679 -19.95258 15.36955 1.000 161.48826 319 ARG A O 1
ATOM 2475 N N . TYR A 1 320 ? -125.50012 -19.61330 15.39408 1.000 179.14020 320 TYR A N 1
ATOM 2476 C CA . TYR A 1 320 ? -125.50615 -18.79281 16.60349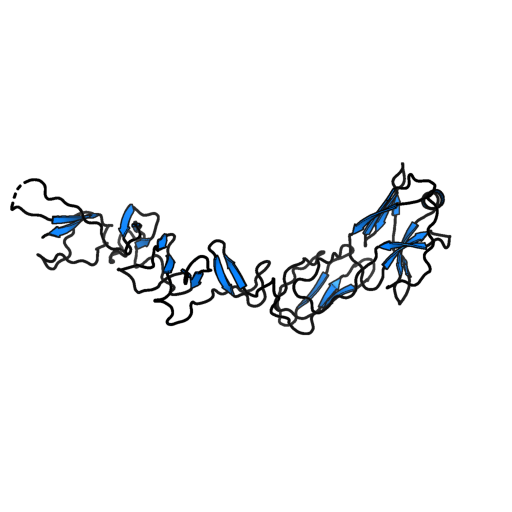 1.000 179.92515 320 TYR A CA 1
ATOM 2477 C C . TYR A 1 320 ? -124.79222 -19.45342 17.78034 1.000 167.07662 320 TYR A C 1
ATOM 2478 O O . TYR A 1 320 ? -124.10517 -18.77536 18.55359 1.000 180.60320 320 TYR A O 1
ATOM 2487 N N . TRP A 1 321 ? -124.92491 -20.77290 17.93163 1.000 172.00068 321 TRP A N 1
ATOM 2488 C CA . TRP A 1 321 ? -124.32077 -21.45932 19.06731 1.000 172.44631 321 TRP A CA 1
ATOM 2489 C C . TRP A 1 321 ? -123.17479 -22.40050 18.70813 1.000 175.34537 321 TRP A C 1
ATOM 2490 O O . TRP A 1 321 ? -122.58860 -22.99847 19.61797 1.000 177.97766 321 TRP A O 1
ATOM 2501 N N . GLY A 1 322 ? -122.84402 -22.56247 17.42614 1.000 176.25509 322 GLY A N 1
ATOM 2502 C CA . GLY A 1 322 ? -121.78137 -23.46641 17.02301 1.000 156.73631 322 GLY A CA 1
ATOM 2503 C C . GLY A 1 322 ? -121.91618 -24.89731 17.50741 1.000 178.17904 322 GLY A C 1
ATOM 2504 O O . GLY A 1 322 ? -120.95297 -25.66968 17.47168 1.000 180.93916 322 GLY A O 1
ATOM 2505 N N . GLN A 1 323 ? -123.11268 -25.25692 17.97077 1.000 188.49506 323 GLN A N 1
ATOM 2506 C CA . GLN A 1 323 ? -123.36347 -26.56419 18.55223 1.000 182.50715 323 GLN A CA 1
ATOM 2507 C C . GLN A 1 323 ? -124.63186 -27.16228 17.96880 1.000 174.08286 323 GLN A C 1
ATOM 2508 O O . GLN A 1 323 ? -125.46946 -26.46628 17.39357 1.000 172.08089 323 GLN A O 1
ATOM 2514 N N . TYR A 1 324 ? -124.74870 -28.47910 18.12103 1.000 170.35240 324 TYR A N 1
ATOM 2515 C CA . TYR A 1 324 ? -125.90414 -29.23723 17.65288 1.000 166.68542 324 TYR A CA 1
ATOM 2516 C C . TYR A 1 324 ? -127.06665 -28.99910 18.61188 1.000 172.63481 324 TYR A C 1
ATOM 2517 O O . TYR A 1 324 ? -127.15090 -29.61317 19.67945 1.000 168.11079 324 TYR A O 1
ATOM 2526 N N . MET A 1 325 ? -127.96097 -28.08951 18.23179 1.000 168.52252 325 MET A N 1
ATOM 2527 C CA . MET A 1 325 ? -129.10568 -27.69658 19.05225 1.000 174.74086 325 MET A CA 1
ATOM 2528 C C . MET A 1 325 ? -130.23903 -28.69585 18.85584 1.000 168.54320 325 MET A C 1
ATOM 2529 O O . MET A 1 325 ? -130.97355 -28.62776 17.86679 1.000 162.56502 325 MET A O 1
ATOM 2534 N N . VAL A 1 326 ? -130.39120 -29.63223 19.79464 1.000 173.85444 326 VAL A N 1
ATOM 2535 C CA . VAL A 1 326 ? -131.43412 -30.65234 19.72896 1.000 181.18329 326 VAL A CA 1
ATOM 2536 C C . VAL A 1 326 ? -132.19129 -30.71060 21.05268 1.000 189.98999 326 VAL A C 1
ATOM 2537 O O . VAL A 1 326 ? -131.58568 -30.61721 22.12669 1.000 192.37608 326 VAL A O 1
ATOM 2541 N N . LYS A 1 327 ? -133.51969 -30.84620 20.97848 1.000 190.97515 327 LYS A N 1
ATOM 2542 C CA . LYS A 1 327 ? -134.34494 -31.00657 22.17848 1.000 186.94110 327 LYS A CA 1
ATOM 2543 C C . LYS A 1 327 ? -135.55788 -31.86043 21.82860 1.000 164.02891 327 LYS A C 1
ATOM 2544 O O . LYS A 1 327 ? -136.42886 -31.42619 21.06910 1.000 161.68573 327 LYS A O 1
ATOM 2550 N N . GLY A 1 328 ? -135.59659 -33.07073 22.36627 1.000 165.53557 328 GLY A N 1
ATOM 2551 C CA . GLY A 1 328 ? -136.67325 -33.99904 22.05652 1.000 162.68368 328 GLY A CA 1
ATOM 2552 C C . GLY A 1 328 ? -136.43217 -34.66122 20.72361 1.000 168.47012 328 GLY A C 1
ATOM 2553 O O . GLY A 1 328 ? -135.36240 -35.22326 20.48195 1.000 165.60802 328 GLY A O 1
ATOM 2554 N N . GLU A 1 329 ? -137.42709 -34.58863 19.83846 1.000 175.50546 329 GLU A N 1
ATOM 2555 C CA . GLU A 1 329 ? -137.29875 -35.11163 18.48544 1.000 179.81626 329 GLU A CA 1
ATOM 2556 C C . GLU A 1 329 ? -137.15349 -33.99579 17.45184 1.000 182.89721 329 GLU A C 1
ATOM 2557 O O . GLU A 1 329 ? -137.51102 -34.17906 16.28522 1.000 177.29886 329 GLU A O 1
ATOM 2563 N N . TYR A 1 330 ? -136.62409 -32.83860 17.85556 1.000 179.66482 330 TYR A N 1
ATOM 2564 C CA . TYR A 1 330 ? -136.47451 -31.70966 16.94798 1.000 177.38902 330 TYR A CA 1
ATOM 2565 C C . TYR A 1 330 ? -135.09182 -31.08279 17.06827 1.000 175.05763 330 TYR A C 1
ATOM 2566 O O . TYR A 1 330 ? -134.49466 -31.05650 18.14745 1.000 174.51419 330 TYR A O 1
ATOM 2575 N N . GLN A 1 331 ? -134.59292 -30.58907 15.93478 1.000 170.79727 331 GLN A N 1
ATOM 2576 C CA . GLN A 1 331 ? -133.32837 -29.87620 15.82705 1.000 173.74649 331 GLN A CA 1
ATOM 2577 C C . GLN A 1 331 ? -133.62087 -28.45126 15.37206 1.000 180.61177 331 GLN A C 1
ATOM 2578 O O . GLN A 1 331 ? -134.43575 -28.24496 14.46529 1.000 189.24064 331 GLN A O 1
ATOM 2584 N N . TYR A 1 332 ? -132.97261 -27.46356 15.99296 1.000 177.99763 332 TYR A N 1
ATOM 2585 C CA . TYR A 1 332 ? -133.26408 -26.06562 15.69819 1.000 182.06442 332 TYR A CA 1
ATOM 2586 C C . TYR A 1 332 ? -132.04041 -25.28822 15.22497 1.000 175.54625 332 TYR A C 1
ATOM 2587 O O . TYR A 1 332 ? -130.89935 -25.60556 15.56750 1.000 177.93453 332 TYR A O 1
ATOM 2596 N N . TRP A 1 333 ? -132.30874 -24.25218 14.42694 1.000 170.88382 333 TRP A N 1
ATOM 2597 C CA . TRP A 1 333 ? -131.29282 -23.32857 13.91995 1.000 177.53300 333 TRP A CA 1
ATOM 2598 C C . TRP A 1 333 ? -131.86361 -21.91998 13.97892 1.000 194.95994 333 TRP A C 1
ATOM 2599 O O . TRP A 1 333 ? -132.83398 -21.60981 13.28231 1.000 196.55066 333 TRP A O 1
ATOM 2610 N N . PHE A 1 334 ? -131.26621 -21.07347 14.80589 1.000 189.44033 334 PHE A N 1
ATOM 2611 C CA . PHE A 1 334 ? -131.73910 -19.71194 14.99867 1.000 192.04341 334 PHE A CA 1
ATOM 2612 C C . PHE A 1 334 ? -131.05629 -18.76932 14.01211 1.000 206.61108 334 PHE A C 1
ATOM 2613 O O . PHE A 1 334 ? -129.90260 -18.97563 13.61963 1.000 205.68844 334 PHE A O 1
ATOM 2621 N N . ASP A 1 335 ? -131.78878 -17.74034 13.59867 1.000 217.30408 335 ASP A N 1
ATOM 2622 C CA . ASP A 1 335 ? -131.24834 -16.73206 12.69160 1.000 225.29602 335 ASP A CA 1
ATOM 2623 C C . ASP A 1 335 ? -130.29806 -15.80058 13.44577 1.000 197.11550 335 ASP A C 1
ATOM 2624 O O . ASP A 1 335 ? -130.62097 -14.64514 13.72261 1.000 190.60566 335 ASP A O 1
#

Secondary structure (DSSP, 8-state):
----S------HHHHHHS-EEEEEE-SS---B---B--BSSS-EEEE-SSEEEEEE--SSS--EEEEEESS--BSSEEEEEETTS--EEEEE--B---BS-SS---EE--SS-BEEEEETT---S--BSEE-----SS-EEEEEE--SSS---EEEEEESS----BTTB-SEEE-TT-BEEE-SS--SSS-SS-EEPBPPTT-TTTEEEEEETTEEESTT--TTS-S--SEEEESSSS-EEE-----SBSSSEEEEEEEEEEEETTEEEEEEESSTT--EE-SSB----B--------EEEEE--TTEE-SPPPTTTSS--EETTEEEEE-

Sequence (331 aa):
RYNQVKVDRPDWHTLLQKDLKGVLSGKDGLYILRSNKVWTGGSVIITDEFAVTTFIGDHTGNFKFSVKVMTTPIEMDYCIKVIDTAKFFCVMVGTPTQRDLVKPPEMLCGCGALEVQDNNSTGLISPGNVLPSKCINGWTGVVTCHCPYTDIKMKFLENTTPQKYSKNCPGTYLSDQNFHHDCKYGSQESCIDPEPTKLPPETYEDIQECFWCSYYIKDANFTPHKGPLGWCRVGENEPYYLTNRKSCVQGGVQIGSGEVTCLIGTTKIKVGNFNETAISFMPCNPIKEASRGPTTCTYKYAKTLKNKIYDEKDRYWGQYMVKGEYQYWFD

Foldseek 3Di:
DQADDDAAAFFPVLVPVFDKFKWWRAVVGIDTFDWDWDDDDQWIWIDTQQWIKIWGDPDPRDIDIDIGGQFAAERTFIWMATPPDRNTHGDGDGDHLDEADFQDDKGFARLWKKDWDWDVPLPFQDIGGIGHSFGWQFTAGWIWHAHVVDGDIGTNYGYHGTNRDDPVWHQWEQDPQRQIWGAPTHTNRGGHPTHFAADDPPCQVQWAWADDQNFTRGRQQQPLDDPDAHWTHGDPPHGTGHYHDDDQQPFQKGWAPADFWFARGPDITHMHGRDQPTAEEDSGHFDWDWPPDVVDWTKTKGFAHHNYFHPDAAPVVSHFADDDRMTIHTD

Solvent-accessible surface area: 19405 Å² total; per-residue (Å²): 260,72,48,112,59,193,76,60,123,6,88,34,124,26,0,33,117,59,91,4,79,0,2,1,0,5,175,158,30,77,85,119,8,166,19,93,54,83,107,132,40,58,47,0,59,0,61,7,74,1,2,27,0,45,0,103,6,138,68,136,30,87,4,125,72,68,45,137,43,63,2,23,4,7,80,49,12,1,0,0,62,0,58,149,40,83,66,0,3,38,16,40,112,17,48,57,26,46,134,46,63,27,92,2,63,100,8,46,1,34,28,11,48,11,79,41,104,42,79,111,102,8,66,10,11,48,116,26,80,63,2,38,48,50,0,2,7,4,3,18,5,21,0,10,0,55,4,117,182,48,118,24,139,5,69,0,1,40,5,86,79,70,66,150,149,25,202,102,7,44,28,20,69,66,27,141,79,72,22,33,36,63,13,119,63,0,0,77,106,30,37,36,79,68,89,42,32,154,8,71,105,165,42,88,174,99,13,66,47,0,42,18,14,86,58,106,2,138,109,23,70,13,87,48,25,149,46,14,1,6,37,0,30,41,29,108,151,83,32,15,44,18,28,52,196,57,76,48,50,62,57,1,0,66,14,9,122,11,139,6,78,0,45,1,14,87,8,170,4,88,0,11,55,121,70,129,110,20,150,28,109,13,3,4,49,20,72,138,84,93,40,161,53,162,175,76,97,30,72,94,64,4,100,4,8,135,71,2,45,2,104,96,115,1,226,160,153,44,106,56,55,62,165,73,80,68,1,50,30,57,157